Protein AF-A0A0M0J351-F1 (afdb_monomer_lite)

pLDDT: mean 78.87, std 16.19, range [36.84, 96.06]

InterPro domains:
  IPR011989 Armadillo-like helical [G3DSA:1.25.10.10] (7-95)

Foldseek 3Di:
DPDPVVVVVVVVVLVVLQVVLVVVLVQLVPDLVSLLQQFDQPHVLLVLLCLLQVDDLVDCDPSNLSSLVSLVCSLVVHDPVSNLRSLVRNLVSQPPPDQAHDPRHVSNLVVLQVSLLVQLQVLLQDADPVSLVSSLVSCVRNVPDPVSNVSSVVSNVVNVVVVVVVVVVVVVVVVVVVVVVVVVVVPDPDDD

Radius of gyration: 25.86 Å; chains: 1; bounding box: 93×26×73 Å

Organism: NCBI:txid1460289

Structure (mmCIF, N/CA/C/O backbone):
data_AF-A0A0M0J351-F1
#
_entry.id   AF-A0A0M0J351-F1
#
loop_
_atom_site.group_PDB
_atom_site.id
_atom_site.type_symbol
_atom_site.label_atom_id
_atom_site.label_alt_id
_atom_site.label_comp_id
_atom_site.label_asym_id
_atom_site.label_entity_id
_atom_site.label_seq_id
_atom_site.pdbx_PDB_ins_code
_atom_site.Cartn_x
_atom_site.Cartn_y
_atom_site.Cartn_z
_atom_site.occupancy
_atom_site.B_iso_or_equiv
_atom_site.auth_seq_id
_atom_site.auth_comp_id
_atom_site.auth_asym_id
_atom_site.auth_atom_id
_atom_site.pdbx_PDB_model_num
ATOM 1 N N . MET A 1 1 ? 29.275 -15.215 -35.016 1.00 41.78 1 MET A N 1
ATOM 2 C CA . MET A 1 1 ? 28.263 -14.199 -35.384 1.00 41.78 1 MET A CA 1
ATOM 3 C C . MET A 1 1 ? 26.982 -14.505 -34.610 1.00 41.78 1 MET A C 1
ATOM 5 O O . MET A 1 1 ? 26.340 -15.487 -34.934 1.00 41.78 1 MET A O 1
ATOM 9 N N . GLY A 1 2 ? 26.651 -13.773 -33.539 1.00 48.25 2 GLY A N 1
ATOM 10 C CA . GLY A 1 2 ? 25.501 -14.142 -32.684 1.00 48.25 2 GLY A CA 1
ATOM 11 C C . GLY A 1 2 ? 24.934 -13.048 -31.771 1.00 48.25 2 GLY A C 1
ATOM 12 O O . GLY A 1 2 ? 24.062 -13.335 -30.963 1.00 48.25 2 GLY A O 1
ATOM 13 N N . GLN A 1 3 ? 25.394 -11.796 -31.880 1.00 46.91 3 GLN A N 1
ATOM 14 C CA . GLN A 1 3 ? 24.961 -10.712 -30.980 1.00 46.91 3 GLN A CA 1
ATOM 15 C C . GLN A 1 3 ? 23.902 -9.763 -31.578 1.00 46.91 3 GLN A C 1
ATOM 17 O O . GLN A 1 3 ? 23.213 -9.075 -30.830 1.00 46.91 3 GLN A O 1
ATOM 22 N N . ALA A 1 4 ? 23.697 -9.751 -32.901 1.00 43.81 4 ALA A N 1
ATOM 23 C CA . ALA A 1 4 ? 22.797 -8.789 -33.555 1.00 43.81 4 ALA A CA 1
ATOM 24 C C . ALA A 1 4 ? 21.291 -9.074 -33.344 1.00 43.81 4 ALA A C 1
ATOM 26 O O . ALA A 1 4 ? 20.488 -8.141 -33.297 1.00 43.81 4 ALA A O 1
ATOM 27 N N . GLY A 1 5 ? 20.899 -10.344 -33.166 1.00 44.41 5 GLY A N 1
ATOM 28 C CA . GLY A 1 5 ? 19.496 -10.736 -32.948 1.00 44.41 5 GLY A CA 1
ATOM 29 C C . GLY A 1 5 ? 18.978 -10.461 -31.531 1.00 44.41 5 GLY A C 1
ATOM 30 O O . GLY A 1 5 ? 17.793 -10.196 -31.338 1.00 44.41 5 GLY A O 1
ATOM 31 N N . HIS A 1 6 ? 19.864 -10.458 -30.529 1.00 49.00 6 HIS A N 1
ATOM 32 C CA . HIS A 1 6 ? 19.482 -10.172 -29.144 1.00 49.00 6 HIS A CA 1
ATOM 33 C C . HIS A 1 6 ? 19.187 -8.683 -28.914 1.00 49.00 6 HIS A C 1
ATOM 35 O O . HIS A 1 6 ? 18.219 -8.359 -28.230 1.00 49.00 6 HIS A O 1
ATOM 41 N N . ALA A 1 7 ? 19.964 -7.779 -29.522 1.00 50.62 7 ALA A N 1
ATOM 42 C CA . ALA A 1 7 ? 19.804 -6.331 -29.352 1.00 50.62 7 ALA A CA 1
ATOM 43 C C . ALA A 1 7 ? 18.5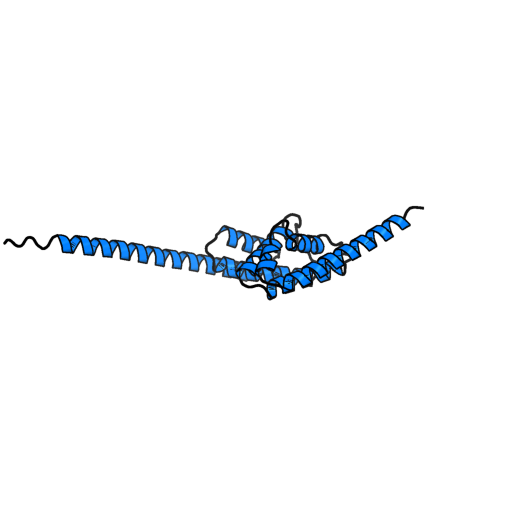30 -5.766 -30.017 1.00 50.62 7 ALA A C 1
ATOM 45 O O . ALA A 1 7 ? 17.899 -4.845 -29.499 1.00 50.62 7 ALA A O 1
ATOM 46 N N . THR A 1 8 ? 18.109 -6.334 -31.151 1.00 54.09 8 THR A N 1
ATOM 47 C CA . THR A 1 8 ? 16.866 -5.940 -31.840 1.00 54.09 8 THR A CA 1
ATOM 48 C C . THR A 1 8 ? 15.618 -6.458 -31.122 1.00 54.09 8 THR A C 1
ATOM 50 O O . THR A 1 8 ? 14.601 -5.764 -31.071 1.00 54.09 8 THR A O 1
ATOM 53 N N . GLY A 1 9 ? 15.690 -7.644 -30.507 1.00 57.09 9 GLY A N 1
ATOM 54 C CA . GLY A 1 9 ? 14.608 -8.188 -29.682 1.00 57.09 9 GLY A CA 1
ATOM 55 C C . GLY A 1 9 ? 14.396 -7.428 -28.367 1.00 57.09 9 GLY A C 1
ATOM 56 O O . GLY A 1 9 ? 13.254 -7.222 -27.953 1.00 57.09 9 GLY A O 1
ATOM 57 N N . THR A 1 10 ? 15.468 -6.969 -27.716 1.00 59.09 10 THR A N 1
ATOM 58 C CA . THR A 1 10 ? 15.379 -6.194 -26.465 1.00 59.09 10 THR A CA 1
ATOM 59 C C . THR A 1 10 ? 14.856 -4.775 -26.687 1.00 59.09 10 THR A C 1
ATOM 61 O O . THR A 1 10 ? 14.028 -4.321 -25.897 1.00 59.09 10 THR A O 1
ATOM 64 N N . MET A 1 11 ? 15.237 -4.103 -27.782 1.00 59.28 11 MET A N 1
ATOM 65 C CA . MET A 1 11 ? 14.682 -2.788 -28.141 1.00 59.28 11 MET A CA 1
ATOM 66 C C . MET A 1 11 ? 13.168 -2.833 -28.393 1.00 59.28 11 MET A C 1
ATOM 68 O O . MET A 1 11 ? 12.436 -2.032 -27.814 1.00 59.28 11 MET A O 1
ATOM 72 N N . LYS A 1 12 ? 12.670 -3.820 -29.156 1.00 67.19 12 LYS A N 1
ATOM 73 C CA . LYS A 1 12 ? 11.221 -3.986 -29.394 1.00 67.19 12 LYS A CA 1
ATOM 74 C C . LYS A 1 12 ? 10.432 -4.245 -28.105 1.00 67.19 12 LYS A C 1
ATOM 76 O O . LYS A 1 12 ? 9.316 -3.754 -27.953 1.00 67.19 12 LYS A O 1
ATOM 81 N N . ARG A 1 13 ? 11.011 -4.990 -27.155 1.00 64.12 13 ARG A N 1
ATOM 82 C CA . ARG A 1 13 ? 10.395 -5.224 -25.837 1.00 64.12 13 ARG A CA 1
ATOM 83 C C . ARG A 1 13 ? 10.329 -3.946 -25.005 1.00 64.12 13 ARG A C 1
ATOM 85 O O . ARG A 1 13 ? 9.283 -3.666 -24.431 1.00 64.12 13 ARG A O 1
ATOM 92 N N . ALA A 1 14 ? 11.401 -3.156 -24.961 1.00 66.69 14 ALA A N 1
ATOM 93 C CA . ALA A 1 14 ? 11.420 -1.901 -24.209 1.00 66.69 14 ALA A CA 1
ATOM 94 C C . ALA A 1 14 ? 10.380 -0.892 -24.737 1.00 66.69 14 ALA A C 1
ATOM 96 O O . ALA A 1 14 ? 9.702 -0.223 -23.953 1.00 66.69 14 ALA A O 1
ATOM 97 N N . GLU A 1 15 ? 10.208 -0.819 -26.057 1.00 73.00 15 GLU A N 1
ATOM 98 C CA . GLU A 1 15 ? 9.199 0.026 -26.701 1.00 73.00 15 GLU A CA 1
ATOM 99 C C . GLU A 1 15 ? 7.767 -0.450 -26.412 1.00 73.00 15 GLU A C 1
ATOM 101 O O . GLU A 1 15 ? 6.914 0.355 -26.037 1.00 73.00 15 GLU A O 1
ATOM 106 N N . ALA A 1 16 ? 7.510 -1.760 -26.491 1.00 74.62 16 ALA A N 1
ATOM 107 C CA . ALA A 1 16 ? 6.216 -2.340 -26.130 1.00 74.62 16 ALA A CA 1
ATOM 108 C C . ALA A 1 16 ? 5.842 -2.055 -24.665 1.00 74.62 16 ALA A C 1
ATOM 110 O O . ALA A 1 16 ? 4.720 -1.633 -24.388 1.00 74.62 16 ALA A O 1
ATOM 111 N N . VAL A 1 17 ? 6.791 -2.208 -23.735 1.00 75.19 17 VAL A N 1
ATOM 112 C CA . VAL A 1 17 ? 6.583 -1.887 -22.313 1.00 75.19 17 VAL A CA 1
ATOM 113 C C . VAL A 1 17 ? 6.285 -0.399 -22.131 1.00 75.19 17 VAL A C 1
ATOM 115 O O . VAL A 1 17 ? 5.358 -0.037 -21.412 1.00 75.19 17 VAL A O 1
ATOM 118 N N . SER A 1 18 ? 7.015 0.474 -22.825 1.00 76.94 18 SER A N 1
ATOM 119 C CA . SER A 1 18 ? 6.801 1.924 -22.744 1.00 76.94 18 SER A CA 1
ATOM 120 C C . SER A 1 18 ? 5.421 2.327 -23.286 1.00 76.94 18 SER A C 1
ATOM 122 O O . SER A 1 18 ? 4.732 3.158 -22.694 1.00 76.94 18 SER A O 1
ATOM 124 N N . ASN A 1 19 ? 4.969 1.690 -24.371 1.00 79.88 19 ASN A N 1
ATOM 125 C CA . ASN A 1 19 ? 3.625 1.873 -24.918 1.00 79.88 19 ASN A CA 1
ATOM 126 C C . ASN A 1 19 ? 2.526 1.339 -23.989 1.00 79.88 19 ASN A C 1
ATOM 128 O O . ASN A 1 19 ? 1.489 1.989 -23.852 1.00 79.88 19 ASN A O 1
ATOM 132 N N . ALA A 1 20 ? 2.751 0.209 -23.314 1.00 78.69 20 ALA A N 1
ATOM 133 C CA . ALA A 1 20 ? 1.822 -0.321 -22.319 1.00 78.69 20 ALA A CA 1
ATOM 134 C C . ALA A 1 20 ? 1.673 0.638 -21.125 1.00 78.69 20 ALA A C 1
ATOM 136 O O . ALA A 1 20 ? 0.552 0.996 -20.772 1.00 78.69 20 ALA A O 1
ATOM 137 N N . VAL A 1 21 ? 2.786 1.146 -20.577 1.00 81.50 21 VAL A N 1
ATOM 138 C CA . VAL A 1 21 ? 2.773 2.150 -19.494 1.00 81.50 21 VAL A CA 1
ATOM 139 C C . VAL A 1 21 ? 2.008 3.405 -19.920 1.00 81.50 21 VAL A C 1
ATOM 141 O O . VAL A 1 21 ? 1.161 3.889 -19.174 1.00 81.50 21 VAL A O 1
ATOM 144 N N . ARG A 1 22 ? 2.235 3.904 -21.142 1.00 82.62 22 ARG A N 1
ATOM 145 C CA . ARG A 1 22 ? 1.500 5.059 -21.685 1.00 82.62 22 ARG A CA 1
ATOM 146 C C . ARG A 1 22 ? 0.005 4.781 -21.870 1.00 82.62 22 ARG A C 1
ATOM 148 O O . ARG A 1 22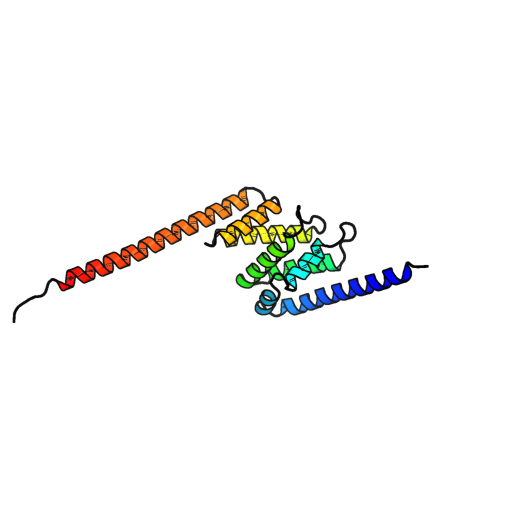 ? -0.818 5.657 -21.633 1.00 82.62 22 ARG A O 1
ATOM 155 N N . THR A 1 23 ? -0.360 3.573 -22.282 1.00 83.88 23 THR A N 1
ATOM 156 C CA . THR A 1 23 ? -1.770 3.184 -22.426 1.00 83.88 23 THR A CA 1
ATOM 157 C C . THR A 1 23 ? -2.457 3.161 -21.064 1.00 83.88 23 THR A C 1
ATOM 159 O O . THR A 1 23 ? -3.531 3.739 -20.911 1.00 83.88 23 THR A O 1
ATOM 162 N N . PHE A 1 24 ? -1.809 2.579 -20.053 1.00 82.19 24 PHE A N 1
ATOM 163 C CA . PHE A 1 24 ? -2.317 2.602 -18.682 1.00 82.19 24 PHE A CA 1
ATOM 164 C C . PHE A 1 24 ? -2.412 4.015 -18.123 1.00 82.19 24 PHE A C 1
ATOM 166 O O . PHE A 1 24 ? -3.411 4.330 -17.487 1.00 82.19 24 PHE A O 1
ATOM 173 N N . TRP A 1 25 ? -1.442 4.879 -18.429 1.00 82.94 25 TRP A N 1
ATOM 174 C CA . TRP A 1 25 ? -1.510 6.296 -18.086 1.00 82.94 25 TRP A CA 1
ATOM 175 C C . TRP A 1 25 ? -2.772 6.952 -18.646 1.00 82.94 25 TRP A C 1
ATOM 177 O O . TRP A 1 25 ? -3.489 7.632 -17.926 1.00 82.94 25 TRP A O 1
ATOM 187 N N . ASN A 1 26 ? -3.103 6.732 -19.915 1.00 84.06 26 ASN A N 1
ATOM 188 C CA . ASN A 1 26 ? -4.304 7.338 -20.493 1.00 84.06 26 ASN A CA 1
ATOM 189 C C . ASN A 1 26 ? -5.587 6.807 -19.837 1.00 84.06 26 ASN A C 1
ATOM 191 O O . ASN A 1 26 ? -6.500 7.577 -19.547 1.00 84.06 26 ASN A O 1
ATOM 195 N N . LEU A 1 27 ? -5.641 5.503 -19.561 1.00 80.38 27 LEU A N 1
ATOM 196 C CA . LEU A 1 27 ? -6.795 4.871 -18.923 1.00 80.38 27 LEU A CA 1
ATOM 197 C C . LEU A 1 27 ? -6.974 5.321 -17.465 1.00 80.38 27 LEU A C 1
ATOM 199 O O . LEU A 1 27 ? -8.102 5.530 -17.022 1.00 80.38 27 LEU A O 1
ATOM 203 N N . SER A 1 28 ? -5.883 5.530 -16.724 1.00 77.06 28 SER A N 1
ATOM 204 C CA . SER A 1 28 ? -5.940 5.917 -15.310 1.00 77.06 28 SER A CA 1
ATOM 205 C C . SER A 1 28 ? -6.532 7.306 -15.069 1.00 77.06 28 SER A C 1
ATOM 207 O O . SER A 1 28 ? -6.967 7.599 -13.958 1.00 77.06 28 SER A O 1
ATOM 209 N N . HIS A 1 29 ? -6.572 8.164 -16.090 1.00 78.06 29 HIS A N 1
ATOM 210 C CA . HIS A 1 29 ? -7.175 9.496 -15.999 1.00 78.06 29 HIS A CA 1
ATOM 211 C C . HIS A 1 29 ? -8.701 9.482 -16.178 1.00 78.06 29 HIS A C 1
ATOM 213 O O . HIS A 1 29 ? -9.330 10.528 -16.063 1.00 78.06 29 HIS A O 1
ATOM 219 N N . SER A 1 30 ? -9.307 8.323 -16.460 1.00 78.69 30 SER A N 1
ATOM 220 C CA . SER A 1 30 ? -10.730 8.239 -16.797 1.00 78.69 30 SER A CA 1
ATOM 221 C C . SER A 1 30 ? -11.666 8.311 -15.583 1.00 78.69 30 SER A C 1
ATOM 223 O O . SER A 1 30 ? -12.613 9.090 -15.610 1.00 78.69 30 SER A O 1
ATOM 225 N N . SER A 1 31 ? -11.450 7.497 -14.542 1.00 81.94 31 SER A N 1
ATOM 226 C CA . SER A 1 31 ? -12.282 7.481 -13.323 1.00 81.94 31 SER A CA 1
ATOM 227 C C . SER A 1 31 ? -11.666 6.624 -12.211 1.00 81.94 31 SER A C 1
ATOM 229 O O . SER A 1 31 ? -10.835 5.756 -12.485 1.00 81.94 31 SER A O 1
ATOM 231 N N . ASP A 1 32 ? -12.131 6.789 -10.970 1.00 81.81 32 ASP A N 1
ATOM 232 C CA . ASP A 1 32 ? -11.736 5.919 -9.851 1.00 81.81 32 ASP A CA 1
ATOM 233 C C . ASP A 1 32 ? -12.181 4.472 -10.008 1.00 81.81 32 ASP A C 1
ATOM 235 O O . ASP A 1 32 ? -11.467 3.575 -9.574 1.00 81.81 32 ASP A O 1
ATOM 239 N N . VAL A 1 33 ? -13.305 4.220 -10.687 1.00 83.69 33 VAL A N 1
ATOM 240 C CA . VAL A 1 33 ? -13.745 2.851 -10.999 1.00 83.69 33 VAL A CA 1
ATOM 241 C C . VAL A 1 33 ? -12.677 2.138 -11.826 1.00 83.69 33 VAL A C 1
ATOM 243 O O . VAL A 1 33 ? -12.333 0.992 -11.548 1.00 83.69 33 VAL A O 1
ATOM 246 N N . VAL A 1 34 ? -12.099 2.836 -12.809 1.00 82.44 34 VAL A N 1
ATOM 247 C CA . VAL A 1 34 ? -11.016 2.296 -13.639 1.00 82.44 34 VAL A CA 1
ATOM 248 C C . VAL A 1 34 ? -9.752 2.075 -12.810 1.00 82.44 34 VAL A C 1
ATOM 250 O O . VAL A 1 34 ? -9.136 1.019 -12.920 1.00 82.44 34 VAL A O 1
ATOM 253 N N . ARG A 1 35 ? -9.375 3.021 -11.943 1.00 82.38 35 ARG A N 1
ATOM 254 C CA . ARG A 1 35 ? -8.185 2.877 -11.084 1.00 82.38 35 ARG A CA 1
ATOM 255 C C . ARG A 1 35 ? -8.333 1.737 -10.077 1.00 82.38 35 ARG A C 1
ATOM 257 O O . ARG A 1 35 ? -7.393 0.970 -9.888 1.00 82.38 35 ARG A O 1
ATOM 264 N N . HIS A 1 36 ? -9.517 1.581 -9.492 1.00 80.94 36 HIS A N 1
ATOM 265 C CA . HIS A 1 36 ? -9.852 0.462 -8.619 1.00 80.94 36 HIS A CA 1
ATOM 266 C C . HIS A 1 36 ? -9.824 -0.869 -9.385 1.00 80.94 36 HIS A C 1
ATOM 268 O O . HIS A 1 36 ? -9.271 -1.845 -8.896 1.00 80.94 36 HIS A O 1
ATOM 274 N N . ALA A 1 37 ? -10.346 -0.920 -10.615 1.00 82.56 37 ALA A N 1
ATOM 275 C CA . ALA A 1 37 ? -10.287 -2.119 -11.456 1.00 82.56 37 ALA A CA 1
ATOM 276 C C . ALA A 1 37 ? -8.857 -2.496 -11.891 1.00 82.56 37 ALA A C 1
ATOM 278 O O . ALA A 1 37 ? -8.593 -3.652 -12.211 1.00 82.56 37 ALA A O 1
ATOM 279 N N . MET A 1 38 ? -7.925 -1.537 -11.906 1.00 84.62 38 MET A N 1
ATOM 280 C CA . MET A 1 38 ? -6.504 -1.801 -12.156 1.00 84.62 38 MET A CA 1
ATOM 281 C C . MET A 1 38 ? -5.767 -2.391 -10.941 1.00 84.62 38 MET A C 1
ATOM 283 O O . MET A 1 38 ? -4.637 -2.871 -11.095 1.00 84.62 38 MET A O 1
ATOM 287 N N . ALA A 1 39 ? -6.370 -2.329 -9.750 1.00 83.06 39 ALA A N 1
ATOM 288 C CA . ALA A 1 39 ? -5.843 -2.923 -8.527 1.00 83.06 39 ALA A CA 1
ATOM 289 C C . ALA A 1 39 ? -6.042 -4.451 -8.514 1.00 83.06 39 ALA A C 1
ATOM 291 O O . ALA A 1 39 ? -6.845 -5.003 -9.264 1.00 83.06 39 ALA A O 1
ATOM 292 N N . GLY A 1 40 ? -5.291 -5.146 -7.661 1.00 81.12 40 GLY A N 1
ATOM 293 C CA . GLY A 1 40 ? -5.272 -6.605 -7.563 1.00 81.12 40 GLY A CA 1
ATOM 294 C C . GLY A 1 40 ? -3.919 -7.221 -7.930 1.00 81.12 40 GLY A C 1
ATOM 295 O O . GLY A 1 40 ? -3.109 -6.635 -8.646 1.00 81.12 40 GLY A O 1
ATOM 296 N N . ILE A 1 41 ? -3.681 -8.434 -7.426 1.00 71.31 41 ILE A N 1
ATOM 297 C CA . ILE A 1 41 ? -2.380 -9.135 -7.467 1.00 71.31 41 ILE A CA 1
ATOM 298 C C . ILE A 1 41 ? -1.920 -9.461 -8.898 1.00 71.31 41 ILE A C 1
ATOM 300 O O . ILE A 1 41 ? -0.720 -9.457 -9.181 1.00 71.31 41 ILE A O 1
ATOM 304 N N . ASP A 1 42 ? -2.873 -9.676 -9.804 1.00 79.06 42 ASP A N 1
ATOM 305 C CA . ASP A 1 42 ? -2.632 -9.916 -11.232 1.00 79.06 42 ASP A CA 1
ATOM 306 C C . ASP A 1 42 ? -3.026 -8.714 -12.105 1.00 79.06 42 ASP A C 1
ATOM 308 O O . ASP A 1 42 ? -3.040 -8.789 -13.333 1.00 79.06 42 ASP A O 1
ATOM 312 N N . GLY A 1 43 ? -3.349 -7.587 -11.465 1.00 84.19 43 GLY A N 1
ATOM 313 C CA . GLY A 1 43 ? -3.776 -6.368 -12.129 1.00 84.19 43 GLY A CA 1
ATOM 314 C C . GLY A 1 43 ? -2.616 -5.565 -12.737 1.00 84.19 43 GLY A C 1
ATOM 315 O O . GLY A 1 43 ? -1.441 -5.773 -12.402 1.00 84.19 43 GLY A O 1
ATOM 316 N N . PRO A 1 44 ? -2.930 -4.580 -13.600 1.00 86.44 44 PRO A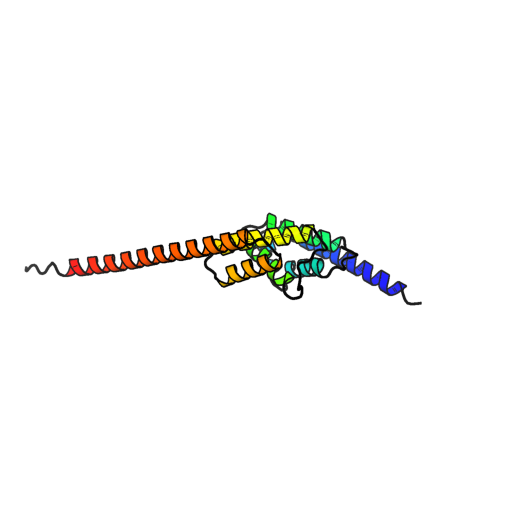 N 1
ATOM 317 C CA . PRO A 1 44 ? -1.951 -3.660 -14.177 1.00 86.44 44 PRO A CA 1
ATOM 318 C C . PRO A 1 44 ? -1.030 -2.992 -13.147 1.00 86.44 44 PRO A C 1
ATOM 320 O O . PRO A 1 44 ? 0.156 -2.814 -13.417 1.00 86.44 44 PRO A O 1
ATOM 323 N N . ILE A 1 45 ? -1.529 -2.663 -11.952 1.00 87.31 45 ILE A N 1
ATOM 324 C CA . ILE A 1 45 ? -0.721 -2.034 -10.895 1.00 87.31 45 ILE A CA 1
ATOM 325 C C . ILE A 1 45 ? 0.367 -2.980 -10.380 1.00 87.31 45 ILE A C 1
ATOM 327 O O . ILE A 1 45 ? 1.519 -2.567 -10.247 1.00 87.31 45 ILE A O 1
ATOM 331 N N . ALA A 1 46 ? 0.048 -4.255 -10.150 1.00 87.44 46 ALA A N 1
ATOM 332 C CA . ALA A 1 46 ? 1.043 -5.241 -9.740 1.00 87.44 46 ALA A CA 1
ATOM 333 C C . ALA A 1 46 ? 2.113 -5.447 -10.827 1.00 87.44 46 ALA A C 1
ATOM 335 O O . ALA A 1 46 ? 3.302 -5.553 -10.520 1.00 87.44 46 ALA A O 1
ATOM 336 N N . ALA A 1 47 ? 1.719 -5.427 -12.105 1.00 85.06 47 ALA A N 1
ATOM 337 C CA . ALA A 1 47 ? 2.659 -5.482 -13.224 1.00 85.06 47 ALA A CA 1
ATOM 338 C C . ALA A 1 47 ? 3.593 -4.257 -13.268 1.00 85.06 47 ALA A C 1
ATOM 340 O O . ALA A 1 47 ? 4.794 -4.413 -13.496 1.00 85.06 47 ALA A O 1
ATOM 341 N N . LEU A 1 48 ? 3.074 -3.053 -12.997 1.00 87.31 48 LEU A N 1
ATOM 342 C CA . LEU A 1 48 ? 3.887 -1.838 -12.879 1.00 87.31 48 LEU A CA 1
ATOM 343 C C . LEU A 1 48 ? 4.880 -1.942 -11.717 1.00 87.31 48 LEU A C 1
ATOM 345 O O . LEU A 1 48 ? 6.051 -1.627 -11.898 1.00 87.31 48 LEU A O 1
ATOM 349 N N . VAL A 1 49 ? 4.454 -2.438 -10.553 1.00 88.19 49 VAL A N 1
ATOM 350 C CA . VAL A 1 49 ? 5.351 -2.649 -9.404 1.00 88.19 49 VAL A CA 1
ATOM 351 C C . VAL A 1 49 ? 6.477 -3.618 -9.761 1.00 88.19 49 VAL A C 1
ATOM 353 O O . VAL A 1 49 ? 7.643 -3.283 -9.559 1.00 88.19 49 VAL A O 1
ATOM 356 N N . ARG A 1 50 ? 6.154 -4.763 -10.377 1.00 84.62 50 ARG A N 1
ATOM 357 C CA . ARG A 1 50 ? 7.145 -5.753 -10.840 1.00 84.62 50 ARG A CA 1
ATOM 358 C C . ARG A 1 50 ? 8.112 -5.175 -11.873 1.00 84.62 50 ARG A C 1
ATOM 360 O O . ARG A 1 50 ? 9.289 -5.523 -11.872 1.00 84.62 50 ARG A O 1
ATOM 367 N N . LEU A 1 51 ? 7.645 -4.277 -12.741 1.00 83.50 51 LEU A N 1
ATOM 368 C CA . LEU A 1 51 ? 8.504 -3.585 -13.702 1.00 83.50 51 LEU A CA 1
ATOM 369 C C . LEU A 1 51 ? 9.530 -2.685 -12.997 1.00 83.50 51 LEU A C 1
ATOM 371 O O . LEU A 1 51 ? 10.696 -2.653 -13.397 1.00 83.50 51 LEU A O 1
ATOM 375 N N . VAL A 1 52 ? 9.117 -1.969 -11.947 1.00 84.38 52 VAL A N 1
ATOM 376 C CA . VAL A 1 52 ? 10.029 -1.106 -11.184 1.00 84.38 52 VAL A CA 1
ATOM 377 C C . VAL A 1 52 ? 10.999 -1.929 -10.332 1.00 84.38 52 VAL A C 1
ATOM 379 O O . VAL A 1 52 ? 12.182 -1.600 -10.287 1.00 84.38 52 VAL A O 1
ATOM 382 N N . THR A 1 53 ? 10.543 -3.011 -9.693 1.00 80.38 53 THR A N 1
ATOM 383 C CA . THR A 1 53 ? 11.380 -3.838 -8.802 1.00 80.38 53 THR A CA 1
ATOM 384 C C . THR A 1 53 ? 12.286 -4.824 -9.538 1.00 80.38 53 THR A C 1
ATOM 386 O O . THR A 1 53 ? 13.372 -5.121 -9.052 1.00 80.38 53 THR A O 1
ATOM 389 N N . GLY A 1 54 ? 11.869 -5.317 -10.707 1.00 72.00 54 GLY A N 1
ATOM 390 C CA . GLY A 1 54 ? 12.629 -6.259 -11.534 1.00 72.00 54 GLY A CA 1
ATOM 391 C C . GLY A 1 54 ? 13.638 -5.606 -12.483 1.00 72.00 54 GLY A C 1
ATOM 392 O O . GLY A 1 54 ? 14.326 -6.307 -13.225 1.00 72.00 54 GLY A O 1
ATOM 393 N N . SER A 1 55 ? 13.728 -4.273 -12.503 1.00 61.59 55 SER A N 1
ATOM 394 C CA . SER A 1 55 ? 14.719 -3.564 -13.317 1.00 61.59 55 SER A CA 1
ATOM 395 C C . SER A 1 55 ? 16.137 -3.773 -12.765 1.00 61.59 55 SER A C 1
ATOM 397 O O . SER A 1 55 ? 16.343 -3.870 -11.560 1.00 61.59 55 SER A O 1
ATOM 399 N N . ASN A 1 56 ? 17.134 -3.879 -13.652 1.00 55.00 56 ASN A N 1
ATOM 400 C CA . ASN A 1 56 ? 18.535 -4.033 -13.251 1.00 55.00 56 ASN A CA 1
ATOM 401 C C . ASN A 1 56 ? 19.044 -2.721 -12.603 1.00 55.00 56 ASN A C 1
ATOM 403 O O . ASN A 1 56 ? 18.877 -1.665 -13.217 1.00 55.00 56 ASN A O 1
ATOM 407 N N . PRO A 1 57 ? 19.730 -2.770 -11.442 1.00 48.31 57 PRO A N 1
ATOM 408 C CA . PRO A 1 57 ? 20.221 -1.594 -10.708 1.00 48.31 57 PRO A CA 1
ATOM 409 C C . PRO A 1 57 ? 21.119 -0.643 -11.497 1.00 48.31 57 PRO A C 1
ATOM 411 O O . PRO A 1 57 ? 21.215 0.529 -11.146 1.00 48.31 57 PRO A O 1
ATOM 414 N N . GLN A 1 58 ? 21.769 -1.112 -12.562 1.00 49.53 58 GLN A N 1
ATOM 415 C CA . GLN A 1 58 ? 22.618 -0.265 -13.406 1.00 49.53 58 GLN A CA 1
ATOM 416 C C . GLN A 1 58 ? 21.848 0.393 -14.564 1.00 49.53 58 GLN A C 1
ATOM 418 O O . GLN A 1 58 ? 22.386 1.254 -15.255 1.00 49.53 58 GLN A O 1
ATOM 423 N N . ILE A 1 59 ? 20.587 0.005 -14.787 1.00 51.81 59 ILE A N 1
ATOM 424 C CA . ILE A 1 59 ? 19.742 0.467 -15.891 1.00 51.81 59 ILE A CA 1
ATOM 425 C C . ILE A 1 59 ? 18.316 0.673 -15.361 1.00 51.81 59 ILE A C 1
ATOM 427 O O . ILE A 1 59 ? 17.403 -0.102 -15.657 1.00 51.81 59 ILE A O 1
ATOM 431 N N . ALA A 1 60 ? 18.095 1.743 -14.593 1.00 59.47 60 ALA A N 1
ATOM 432 C CA . ALA A 1 60 ? 16.743 2.250 -14.376 1.00 59.47 60 ALA A CA 1
ATOM 433 C C . ALA A 1 60 ? 16.187 2.691 -15.740 1.00 59.47 60 ALA A C 1
ATOM 435 O O . ALA A 1 60 ? 16.474 3.779 -16.240 1.00 59.47 60 ALA A O 1
ATOM 436 N N . SER A 1 61 ? 15.462 1.792 -16.406 1.00 70.50 61 SER A N 1
ATOM 437 C CA . SER A 1 61 ? 14.921 2.069 -17.732 1.00 70.50 61 SER A CA 1
ATOM 438 C C . SER A 1 61 ? 13.906 3.216 -17.651 1.00 70.50 61 SER A C 1
ATOM 440 O O . SER A 1 61 ? 13.210 3.377 -16.646 1.00 70.50 61 SER A O 1
ATOM 442 N N . LYS A 1 62 ? 13.766 4.002 -18.728 1.00 75.31 62 LYS A N 1
ATOM 443 C CA . LYS A 1 62 ? 12.722 5.044 -18.828 1.00 75.31 62 LYS A CA 1
ATOM 444 C C . LYS A 1 62 ? 11.327 4.501 -18.483 1.00 75.31 62 LYS A C 1
ATOM 446 O O . LYS A 1 62 ? 10.515 5.223 -17.915 1.00 75.31 62 LYS A O 1
ATOM 451 N N . ALA A 1 63 ? 11.076 3.226 -18.780 1.00 77.00 63 ALA A N 1
ATOM 452 C CA . ALA A 1 63 ? 9.834 2.544 -18.449 1.00 77.00 63 ALA A CA 1
ATOM 453 C C . ALA A 1 63 ? 9.633 2.353 -16.935 1.00 77.00 63 ALA A C 1
ATOM 455 O O . ALA A 1 63 ? 8.525 2.560 -16.454 1.00 77.00 63 ALA A O 1
ATOM 456 N N . ALA A 1 64 ? 10.683 2.027 -16.174 1.00 80.81 64 ALA A N 1
ATOM 457 C CA . ALA A 1 64 ? 10.607 1.908 -14.716 1.00 80.81 64 ALA A CA 1
ATOM 458 C C . ALA A 1 64 ? 10.349 3.267 -14.046 1.00 80.81 64 ALA A C 1
ATOM 460 O O . ALA A 1 64 ? 9.520 3.371 -13.146 1.00 80.81 64 ALA A O 1
ATOM 461 N N . ILE A 1 65 ? 11.002 4.328 -14.530 1.00 82.19 65 ILE A N 1
ATOM 462 C CA . ILE A 1 65 ? 10.747 5.696 -14.055 1.00 82.19 65 ILE A CA 1
ATOM 463 C C . ILE A 1 65 ? 9.302 6.102 -14.370 1.00 82.19 65 ILE A C 1
ATOM 465 O O . ILE A 1 65 ? 8.588 6.558 -13.481 1.00 82.19 65 ILE A O 1
ATOM 469 N N . GLY A 1 66 ? 8.846 5.876 -15.607 1.00 82.56 66 GLY A N 1
ATOM 470 C CA . GLY A 1 66 ? 7.469 6.159 -16.015 1.00 82.56 66 GLY A CA 1
ATOM 471 C C . GLY A 1 66 ? 6.431 5.369 -15.214 1.00 82.56 66 GLY A C 1
ATOM 472 O O . GLY A 1 66 ? 5.408 5.925 -14.827 1.00 82.56 66 GLY A O 1
ATOM 473 N N . ALA A 1 67 ? 6.709 4.102 -14.899 1.00 86.25 67 ALA A N 1
ATOM 474 C CA . ALA A 1 67 ? 5.852 3.281 -14.052 1.00 86.25 67 ALA A CA 1
ATOM 475 C C . ALA A 1 67 ? 5.792 3.803 -12.610 1.00 86.25 67 ALA A C 1
ATOM 477 O O . ALA A 1 67 ? 4.702 3.916 -12.059 1.00 86.25 67 ALA A O 1
ATOM 478 N N . ALA A 1 68 ? 6.925 4.192 -12.016 1.00 87.00 68 ALA A N 1
ATOM 479 C CA . ALA A 1 68 ? 6.945 4.802 -10.686 1.00 87.00 68 ALA A CA 1
ATOM 480 C C . ALA A 1 68 ? 6.153 6.123 -10.648 1.00 87.00 68 ALA A C 1
ATOM 482 O O . ALA A 1 68 ? 5.375 6.347 -9.721 1.00 87.00 68 ALA A O 1
ATOM 483 N N . SER A 1 69 ? 6.296 6.969 -11.674 1.00 86.88 69 SER A N 1
ATOM 484 C CA . SER A 1 69 ? 5.501 8.194 -11.815 1.00 86.88 69 SER A CA 1
ATOM 485 C C . SER A 1 69 ? 4.008 7.900 -11.957 1.00 86.88 69 SER A C 1
ATOM 487 O O . SER A 1 69 ? 3.205 8.535 -11.281 1.00 86.88 69 SER A O 1
ATOM 489 N N . LEU A 1 70 ? 3.628 6.909 -12.771 1.00 88.88 70 LEU A N 1
ATOM 490 C CA . LEU A 1 70 ? 2.231 6.497 -12.929 1.00 88.88 70 LEU A CA 1
ATOM 491 C C . LEU A 1 70 ? 1.630 6.003 -11.611 1.00 88.88 70 LEU A C 1
ATOM 493 O O . LEU A 1 70 ? 0.530 6.412 -11.252 1.00 88.88 70 LEU A O 1
ATOM 497 N N . LEU A 1 71 ? 2.356 5.170 -10.863 1.00 91.38 71 LEU A N 1
ATOM 498 C CA . LEU A 1 71 ? 1.920 4.705 -9.544 1.00 91.38 71 LEU A CA 1
ATOM 499 C C . LEU A 1 71 ? 1.695 5.882 -8.585 1.00 91.38 71 LEU A C 1
ATOM 501 O O . LEU A 1 71 ? 0.712 5.893 -7.849 1.00 91.38 71 LEU A O 1
ATOM 505 N N . SER A 1 72 ? 2.562 6.897 -8.629 1.00 90.00 72 SER A N 1
ATOM 506 C CA . SER A 1 72 ? 2.408 8.101 -7.808 1.00 90.00 72 SER A CA 1
ATOM 507 C C . SER A 1 72 ? 1.154 8.877 -8.183 1.00 90.00 72 SER A C 1
ATOM 509 O O . SER A 1 72 ? 0.346 9.192 -7.310 1.00 90.00 72 SER A O 1
ATOM 511 N N . THR A 1 73 ? 0.935 9.115 -9.475 1.00 88.81 73 THR A N 1
ATOM 512 C CA . THR A 1 73 ? -0.275 9.775 -9.975 1.00 88.81 73 THR A CA 1
ATOM 513 C C . THR A 1 73 ? -1.540 9.014 -9.584 1.00 88.81 73 THR A C 1
ATOM 515 O O . THR A 1 73 ? -2.499 9.630 -9.127 1.00 88.81 73 THR A O 1
ATOM 518 N N . LEU A 1 74 ? -1.529 7.684 -9.700 1.00 89.00 74 LEU A N 1
ATOM 519 C CA . LEU A 1 74 ? -2.644 6.824 -9.307 1.00 89.00 74 LEU A CA 1
ATOM 520 C C . LEU A 1 74 ? -3.002 6.987 -7.829 1.00 89.00 74 LEU A C 1
ATOM 522 O O . LEU A 1 74 ? -4.175 7.160 -7.517 1.00 89.00 74 LEU A O 1
ATOM 526 N N . ILE A 1 75 ? -2.019 6.984 -6.925 1.00 89.69 75 ILE A N 1
ATOM 527 C CA . ILE A 1 75 ? -2.268 7.210 -5.494 1.00 89.69 75 ILE A CA 1
ATOM 528 C C . ILE A 1 75 ? -2.854 8.609 -5.271 1.00 89.69 75 ILE A C 1
ATOM 530 O O . ILE A 1 75 ? -3.886 8.738 -4.621 1.00 89.69 75 ILE A O 1
ATOM 534 N N . HIS A 1 76 ? -2.235 9.653 -5.824 1.00 89.25 76 HIS A N 1
ATOM 535 C CA . HIS A 1 76 ? -2.611 11.040 -5.532 1.00 89.25 76 HIS A CA 1
ATOM 536 C C . HIS A 1 76 ? -3.975 11.444 -6.088 1.00 89.25 76 HIS A C 1
ATOM 538 O O . HIS A 1 76 ? -4.662 12.255 -5.473 1.00 89.25 76 HIS A O 1
ATOM 544 N N . GLN A 1 77 ? -4.359 10.908 -7.245 1.00 88.94 77 GLN A N 1
ATOM 545 C CA . GLN A 1 77 ? -5.620 11.270 -7.882 1.00 88.94 77 GLN A CA 1
ATOM 546 C C . GLN A 1 77 ? -6.808 10.456 -7.369 1.00 88.94 77 GLN A C 1
ATOM 548 O O . GLN A 1 77 ? -7.937 10.848 -7.656 1.00 88.94 77 GLN A O 1
ATOM 553 N N . SER A 1 78 ? -6.571 9.334 -6.681 1.00 87.50 78 SER A N 1
ATOM 554 C CA . SER A 1 78 ? -7.636 8.412 -6.281 1.00 87.50 78 SER A CA 1
ATOM 555 C C . SER A 1 78 ? -8.345 8.816 -4.996 1.00 87.50 78 SER A C 1
ATOM 557 O O . SER A 1 78 ? -7.704 9.210 -4.016 1.00 87.50 78 SER A O 1
ATOM 559 N N . GLU A 1 79 ? -9.658 8.607 -4.993 1.00 89.00 79 GLU A N 1
ATOM 560 C CA . GLU A 1 79 ? -10.505 8.664 -3.800 1.00 89.00 79 GLU A CA 1
ATOM 561 C C . GLU A 1 79 ? -10.179 7.528 -2.819 1.00 89.00 79 GLU A C 1
ATOM 563 O O . GLU A 1 79 ? -9.573 6.521 -3.191 1.00 89.00 79 GLU A O 1
ATOM 568 N N . ASP A 1 80 ? -10.589 7.675 -1.557 1.00 87.31 80 ASP A N 1
ATOM 569 C CA . ASP A 1 8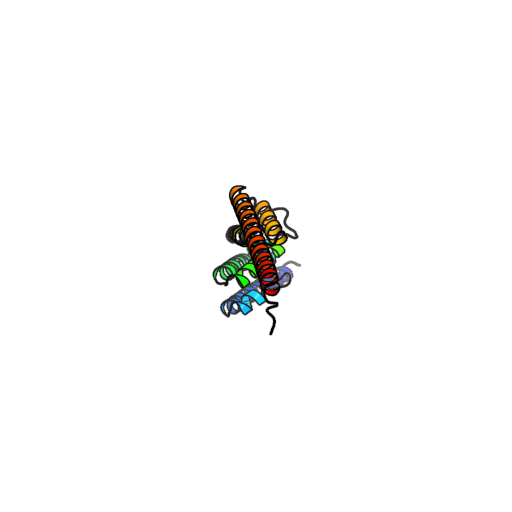0 ? -10.149 6.835 -0.432 1.00 87.31 80 ASP A CA 1
ATOM 570 C C . ASP A 1 80 ? -10.233 5.318 -0.681 1.00 87.31 80 ASP A C 1
ATOM 572 O O . ASP A 1 80 ? -9.316 4.583 -0.312 1.00 87.31 80 ASP A O 1
ATOM 576 N N . GLU A 1 81 ? -11.311 4.827 -1.296 1.00 87.50 81 GLU A N 1
ATOM 577 C CA . GLU A 1 81 ? -11.491 3.392 -1.559 1.00 87.50 81 GLU A CA 1
ATOM 578 C C . GLU A 1 81 ? -10.531 2.883 -2.645 1.00 87.50 81 GLU A C 1
ATOM 580 O O . GLU A 1 81 ? -9.796 1.917 -2.426 1.00 87.50 81 GLU A O 1
ATOM 585 N N . ALA A 1 82 ? -10.462 3.581 -3.783 1.00 86.31 82 ALA A N 1
ATOM 586 C CA . ALA A 1 82 ? -9.538 3.256 -4.866 1.00 86.31 82 ALA A CA 1
ATOM 587 C C . ALA A 1 82 ? -8.078 3.402 -4.415 1.00 86.31 82 ALA A C 1
ATOM 589 O O . ALA A 1 82 ? -7.264 2.511 -4.651 1.00 86.31 82 ALA A O 1
ATOM 590 N N . LYS A 1 83 ? -7.753 4.473 -3.685 1.00 90.50 83 LYS A N 1
ATOM 591 C CA . LYS A 1 83 ? -6.429 4.709 -3.101 1.00 90.50 83 LYS A CA 1
ATOM 592 C C . LYS A 1 83 ? -6.007 3.558 -2.189 1.00 90.50 83 LYS A C 1
ATOM 594 O O . LYS A 1 83 ? -4.884 3.073 -2.322 1.00 90.50 83 LYS A O 1
ATOM 599 N N . ARG A 1 84 ? -6.892 3.082 -1.304 1.00 89.94 84 ARG A N 1
ATOM 600 C CA . ARG A 1 84 ? -6.606 1.922 -0.440 1.00 89.94 84 ARG A CA 1
ATOM 601 C C . ARG A 1 84 ? -6.338 0.663 -1.257 1.00 89.94 84 ARG A C 1
ATOM 603 O O . ARG A 1 84 ? -5.324 0.016 -1.023 1.00 89.94 84 ARG A O 1
ATOM 610 N N . ALA A 1 85 ? -7.178 0.358 -2.247 1.00 90.38 85 ALA A N 1
ATOM 611 C CA . ALA A 1 85 ? -6.985 -0.809 -3.110 1.00 90.38 85 ALA A CA 1
ATOM 612 C C . ALA A 1 85 ? -5.644 -0.762 -3.872 1.00 90.38 85 ALA A C 1
ATOM 614 O O . ALA A 1 85 ? -4.936 -1.769 -3.974 1.00 90.38 85 ALA A O 1
ATOM 615 N N . ILE A 1 86 ? -5.259 0.418 -4.367 1.00 91.19 86 ILE A N 1
ATOM 616 C CA . ILE A 1 86 ? -3.976 0.656 -5.043 1.00 91.19 86 ILE A CA 1
ATOM 617 C C . ILE A 1 86 ? -2.807 0.430 -4.080 1.00 91.19 86 ILE A C 1
ATOM 619 O O . ILE A 1 86 ? -1.882 -0.312 -4.410 1.00 91.19 86 ILE A O 1
ATOM 623 N N . ILE A 1 87 ? -2.848 1.037 -2.890 1.00 93.44 87 ILE A N 1
ATOM 624 C CA . ILE A 1 87 ? -1.801 0.895 -1.869 1.00 93.44 87 ILE A CA 1
ATOM 625 C C . ILE A 1 87 ? -1.647 -0.569 -1.456 1.00 93.44 87 ILE A C 1
ATOM 627 O O . ILE A 1 87 ? -0.526 -1.074 -1.430 1.00 93.44 87 ILE A O 1
ATOM 631 N N . ASP A 1 88 ? -2.748 -1.274 -1.212 1.00 92.00 88 ASP A N 1
ATOM 632 C CA . ASP A 1 88 ? -2.720 -2.688 -0.828 1.00 92.00 88 ASP A CA 1
ATOM 633 C C . ASP A 1 88 ? -2.107 -3.545 -1.928 1.00 92.00 88 ASP A C 1
ATOM 635 O O . ASP A 1 88 ? -1.243 -4.382 -1.663 1.00 92.00 88 ASP A O 1
ATOM 639 N N . THR A 1 89 ? -2.462 -3.266 -3.181 1.00 91.81 89 THR A N 1
ATOM 640 C CA . THR A 1 89 ? -1.857 -3.931 -4.338 1.00 91.81 89 THR A CA 1
ATOM 641 C C . THR A 1 89 ? -0.352 -3.686 -4.404 1.00 91.81 89 THR A C 1
ATOM 643 O O . THR A 1 89 ? 0.405 -4.622 -4.650 1.00 91.81 89 THR A O 1
ATOM 646 N N . ILE A 1 90 ? 0.105 -2.454 -4.158 1.00 91.12 90 ILE A N 1
ATOM 647 C CA . ILE A 1 90 ? 1.534 -2.119 -4.157 1.00 91.12 90 ILE A CA 1
ATOM 648 C C . ILE A 1 90 ? 2.272 -2.882 -3.055 1.00 91.12 90 ILE A C 1
ATOM 650 O O . ILE A 1 90 ? 3.324 -3.466 -3.319 1.00 91.12 90 ILE A O 1
ATOM 654 N N . ILE A 1 91 ? 1.712 -2.915 -1.843 1.00 90.25 91 ILE A N 1
ATOM 655 C CA . ILE A 1 91 ? 2.286 -3.631 -0.698 1.00 90.25 91 ILE A CA 1
ATOM 656 C C . ILE A 1 91 ? 2.397 -5.127 -1.001 1.00 90.25 91 ILE A C 1
ATOM 658 O O . ILE A 1 91 ? 3.459 -5.720 -0.808 1.00 90.25 91 ILE A O 1
ATOM 662 N N . ILE A 1 92 ? 1.327 -5.730 -1.518 1.00 88.69 92 ILE A N 1
ATOM 663 C CA . ILE A 1 92 ? 1.299 -7.159 -1.842 1.00 88.69 92 ILE A CA 1
ATOM 664 C C . ILE A 1 92 ? 2.251 -7.482 -2.999 1.00 88.69 92 ILE A C 1
ATOM 666 O O . ILE A 1 92 ? 2.886 -8.529 -2.984 1.00 88.69 92 ILE A O 1
ATOM 670 N N . ALA A 1 93 ? 2.386 -6.599 -3.990 1.00 86.81 93 ALA A N 1
ATOM 671 C CA . ALA A 1 93 ? 3.231 -6.842 -5.157 1.00 86.81 93 ALA A CA 1
ATOM 672 C C . ALA A 1 93 ? 4.733 -6.645 -4.887 1.00 86.81 93 ALA A C 1
ATOM 674 O O . ALA A 1 93 ? 5.552 -7.218 -5.604 1.00 86.81 93 ALA A O 1
ATOM 675 N N . VAL A 1 94 ? 5.112 -5.841 -3.886 1.00 83.44 94 VAL A N 1
ATOM 676 C CA . VAL A 1 94 ? 6.524 -5.529 -3.593 1.00 83.44 94 VAL A CA 1
ATOM 677 C C . VAL A 1 94 ? 7.171 -6.510 -2.605 1.00 83.44 94 VAL A C 1
ATOM 679 O O . VAL A 1 94 ? 8.385 -6.697 -2.636 1.00 83.44 94 VAL A O 1
ATOM 682 N N . GLN A 1 95 ? 6.382 -7.148 -1.736 1.00 70.25 95 GLN A N 1
ATOM 683 C CA . GLN A 1 95 ? 6.877 -8.035 -0.676 1.00 70.25 95 GLN A CA 1
ATOM 684 C C . GLN A 1 95 ? 7.258 -9.490 -1.045 1.00 70.25 95 GLN A C 1
ATOM 686 O O . GLN A 1 95 ? 8.057 -10.040 -0.288 1.00 70.25 95 GLN A O 1
ATOM 691 N N . PRO A 1 96 ? 6.774 -10.153 -2.121 1.00 57.47 96 PRO A N 1
ATOM 692 C CA . PRO A 1 96 ? 6.953 -11.603 -2.257 1.00 57.47 96 PRO A CA 1
ATOM 693 C C . PRO A 1 96 ? 8.416 -12.052 -2.398 1.00 57.47 96 PRO A C 1
ATOM 695 O O . PRO A 1 96 ? 8.758 -13.133 -1.931 1.00 57.47 96 PRO A O 1
ATOM 698 N N . ASP A 1 97 ? 9.289 -11.214 -2.970 1.00 52.44 97 ASP A N 1
ATOM 699 C CA . ASP A 1 97 ? 10.639 -11.636 -3.387 1.00 52.44 97 ASP A CA 1
ATOM 700 C C . ASP A 1 97 ? 11.788 -10.793 -2.797 1.00 52.44 97 ASP A C 1
ATOM 702 O O . ASP A 1 97 ? 12.965 -11.136 -2.933 1.00 52.44 97 ASP A O 1
ATOM 706 N N . ALA A 1 98 ? 11.483 -9.679 -2.128 1.00 58.44 98 ALA A N 1
ATOM 707 C CA . ALA A 1 98 ? 12.478 -8.683 -1.749 1.00 58.44 98 ALA A CA 1
ATOM 708 C C . ALA A 1 98 ? 12.796 -8.732 -0.243 1.00 58.44 98 ALA A C 1
ATOM 710 O O . ALA A 1 98 ? 12.053 -8.215 0.592 1.00 58.44 98 ALA A O 1
ATOM 711 N N . ARG A 1 99 ? 13.955 -9.311 0.120 1.00 66.75 99 ARG A N 1
ATOM 712 C CA . ARG A 1 99 ? 14.484 -9.257 1.504 1.00 66.75 99 ARG A CA 1
ATOM 713 C C . ARG A 1 99 ? 14.707 -7.825 1.995 1.00 66.75 99 ARG A C 1
ATOM 715 O O . ARG A 1 99 ? 14.648 -7.581 3.196 1.00 66.75 99 ARG A O 1
ATOM 722 N N . GLU A 1 100 ? 14.947 -6.894 1.075 1.00 75.06 100 GLU A N 1
ATOM 723 C CA . GLU A 1 100 ? 15.147 -5.478 1.364 1.00 75.06 100 GLU A CA 1
ATOM 724 C C . GLU A 1 100 ? 14.321 -4.599 0.419 1.00 75.06 100 GLU A C 1
ATOM 726 O O . GLU A 1 100 ? 14.080 -4.996 -0.724 1.00 75.06 100 GLU A O 1
ATOM 731 N N . PRO A 1 101 ? 13.920 -3.392 0.856 1.00 76.62 101 PRO A N 1
ATOM 732 C CA . PRO A 1 101 ? 13.277 -2.421 -0.014 1.00 76.62 101 PRO A CA 1
ATOM 733 C C . PRO A 1 101 ? 14.075 -2.125 -1.283 1.00 76.62 101 PRO A C 1
ATOM 735 O O . PRO A 1 101 ? 15.302 -1.996 -1.214 1.00 76.62 101 PRO A O 1
ATOM 738 N N . PRO A 1 102 ? 13.403 -1.935 -2.433 1.00 77.25 102 PRO A N 1
ATOM 739 C CA . PRO A 1 102 ? 14.075 -1.463 -3.630 1.00 77.25 102 PRO A CA 1
ATOM 740 C C . PRO A 1 102 ? 14.723 -0.111 -3.321 1.00 77.25 102 PRO A C 1
ATOM 742 O O . PRO A 1 102 ? 14.099 0.760 -2.727 1.00 77.25 102 PRO A O 1
ATOM 745 N N . SER A 1 103 ? 15.981 0.060 -3.714 1.00 76.75 103 SER A N 1
ATOM 746 C CA . SER A 1 103 ? 16.760 1.293 -3.510 1.00 76.75 103 SER A CA 1
ATOM 747 C C . SER A 1 103 ? 17.118 1.995 -4.823 1.00 76.75 103 SER A C 1
ATOM 749 O O . SER A 1 103 ? 17.619 3.115 -4.824 1.00 76.75 103 SER A O 1
ATOM 751 N N . GLN A 1 104 ? 16.843 1.334 -5.948 1.00 73.50 104 GLN A N 1
ATOM 752 C CA . GLN A 1 104 ? 17.368 1.687 -7.267 1.00 73.50 104 GLN A CA 1
ATOM 753 C C . GLN A 1 104 ? 16.628 2.856 -7.920 1.00 73.50 104 GLN A C 1
ATOM 755 O O . GLN A 1 104 ? 17.204 3.591 -8.716 1.00 73.50 104 GLN A O 1
ATOM 760 N N . VAL A 1 105 ? 15.345 3.029 -7.591 1.00 79.69 105 VAL A N 1
ATOM 761 C CA . VAL A 1 105 ? 14.495 4.097 -8.124 1.00 79.69 105 VAL A CA 1
ATOM 762 C C . VAL A 1 105 ? 14.045 4.966 -6.948 1.00 79.69 105 VAL A C 1
ATOM 764 O O . VAL A 1 105 ? 13.049 4.636 -6.304 1.00 79.69 105 VAL A O 1
ATOM 767 N N . PRO A 1 106 ? 14.760 6.065 -6.626 1.00 82.06 106 PRO A N 1
ATOM 768 C CA . PRO A 1 106 ? 14.480 6.880 -5.441 1.00 82.06 106 PRO A CA 1
ATOM 769 C C . PRO A 1 106 ? 13.038 7.390 -5.361 1.00 82.06 106 PRO A C 1
ATOM 771 O O . PRO A 1 106 ? 12.448 7.395 -4.283 1.00 82.06 106 PRO A O 1
ATOM 774 N N . SER A 1 107 ? 12.441 7.754 -6.501 1.00 83.12 107 SER A N 1
ATOM 775 C CA . SER A 1 107 ? 11.033 8.163 -6.575 1.00 83.12 107 SER A CA 1
ATOM 776 C C . SER A 1 107 ? 10.077 7.039 -6.175 1.00 83.12 107 SER A C 1
ATOM 778 O O . SER A 1 107 ? 9.078 7.292 -5.508 1.00 83.12 107 SER A O 1
ATOM 780 N N . PHE A 1 108 ? 10.405 5.790 -6.508 1.00 87.19 108 PHE A N 1
ATOM 781 C CA . PHE A 1 108 ? 9.630 4.634 -6.076 1.00 87.19 108 PHE A CA 1
ATOM 782 C C . PHE A 1 108 ? 9.793 4.380 -4.578 1.00 87.19 108 PHE A C 1
ATOM 784 O O . PHE A 1 108 ? 8.816 4.094 -3.899 1.00 87.19 108 PHE A O 1
ATOM 791 N N . VAL A 1 109 ? 10.994 4.563 -4.022 1.00 88.06 109 VAL A N 1
ATOM 792 C CA . VAL A 1 109 ? 11.205 4.456 -2.566 1.00 88.06 109 VAL A CA 1
ATOM 793 C C . VAL A 1 109 ? 10.390 5.500 -1.808 1.00 88.06 109 VAL A C 1
ATOM 795 O O . VAL A 1 109 ? 9.774 5.179 -0.793 1.00 88.06 109 VAL A O 1
ATOM 798 N N . ALA A 1 110 ? 10.370 6.741 -2.298 1.00 89.31 110 ALA A N 1
ATOM 799 C CA . ALA A 1 110 ? 9.551 7.804 -1.726 1.00 89.31 110 ALA A CA 1
ATOM 800 C C . ALA A 1 110 ? 8.060 7.431 -1.756 1.00 89.31 110 ALA A C 1
ATOM 802 O O . ALA A 1 110 ? 7.391 7.527 -0.729 1.00 89.31 110 ALA A O 1
ATOM 803 N N . LEU A 1 111 ? 7.585 6.899 -2.885 1.00 91.56 111 LEU A N 1
ATOM 804 C CA . LEU A 1 111 ? 6.219 6.402 -3.033 1.00 91.56 111 LEU A CA 1
ATOM 805 C C . LEU A 1 111 ? 5.890 5.259 -2.064 1.00 91.56 111 LEU A C 1
ATOM 807 O O . LEU A 1 111 ? 4.833 5.271 -1.442 1.00 91.56 111 LEU A O 1
ATOM 811 N N . LEU A 1 112 ? 6.787 4.286 -1.885 1.00 92.31 112 LEU A N 1
ATOM 812 C CA . LEU A 1 112 ? 6.575 3.195 -0.929 1.00 92.31 112 LEU A CA 1
ATOM 813 C C . LEU A 1 112 ? 6.471 3.722 0.508 1.00 92.31 112 LEU A C 1
ATOM 815 O O . LEU A 1 112 ? 5.645 3.242 1.281 1.00 92.31 112 LEU A O 1
ATOM 819 N N . ARG A 1 113 ? 7.281 4.726 0.868 1.00 93.12 113 ARG A N 1
ATOM 820 C CA . ARG A 1 113 ? 7.206 5.379 2.183 1.00 93.12 113 ARG A CA 1
ATOM 821 C C . ARG A 1 113 ? 5.880 6.102 2.373 1.00 93.12 113 ARG A C 1
ATOM 823 O O . ARG A 1 113 ? 5.266 5.943 3.422 1.00 93.12 113 ARG A O 1
ATOM 830 N N . GLU A 1 114 ? 5.438 6.861 1.377 1.00 93.06 114 GLU A N 1
ATOM 831 C CA . GLU A 1 114 ? 4.141 7.539 1.394 1.00 93.06 114 GLU A CA 1
ATOM 832 C C . GLU A 1 114 ? 2.991 6.537 1.560 1.00 93.06 114 GLU A C 1
ATOM 834 O O . GLU A 1 114 ? 2.193 6.660 2.489 1.00 93.06 114 GLU A O 1
ATOM 839 N N . ALA A 1 115 ? 2.977 5.479 0.744 1.00 93.31 115 ALA A N 1
ATOM 840 C CA . ALA A 1 115 ? 1.994 4.406 0.828 1.00 93.31 115 ALA A CA 1
ATOM 841 C C . ALA A 1 115 ? 1.989 3.740 2.214 1.00 93.31 115 ALA A C 1
ATOM 843 O O . ALA A 1 115 ? 0.928 3.439 2.754 1.00 93.31 115 ALA A O 1
ATOM 844 N N . ALA A 1 116 ? 3.158 3.551 2.833 1.00 94.62 116 ALA A N 1
ATOM 845 C CA . ALA A 1 116 ? 3.260 3.005 4.182 1.00 94.62 116 ALA A CA 1
ATOM 846 C C . ALA A 1 116 ? 2.695 3.946 5.254 1.00 94.62 116 ALA A C 1
ATOM 848 O O . ALA A 1 116 ? 2.019 3.479 6.171 1.00 94.62 116 ALA A O 1
ATOM 849 N N . PHE A 1 117 ? 2.941 5.256 5.153 1.00 95.50 117 PHE A N 1
ATOM 850 C CA . PHE A 1 117 ? 2.344 6.235 6.066 1.00 95.50 117 PHE A CA 1
ATOM 851 C C . PHE A 1 117 ? 0.825 6.269 5.938 1.00 95.50 117 PHE A C 1
ATOM 853 O O . PHE A 1 117 ? 0.129 6.208 6.952 1.00 95.50 117 PHE A O 1
ATOM 860 N N . GLU A 1 118 ? 0.316 6.302 4.709 1.00 94.25 118 GLU A N 1
ATOM 861 C CA . GLU A 1 118 ? -1.119 6.289 4.439 1.00 94.25 118 GLU A CA 1
ATOM 862 C C . GLU A 1 118 ? -1.763 4.988 4.934 1.00 94.25 118 GLU A C 1
ATOM 864 O O . GLU A 1 118 ? -2.805 5.002 5.597 1.00 94.25 118 GLU A O 1
ATOM 869 N N . LYS A 1 119 ? -1.098 3.847 4.720 1.00 95.25 119 LYS A N 1
ATOM 870 C CA . LYS A 1 119 ? -1.586 2.555 5.201 1.00 95.25 119 LYS A CA 1
ATOM 871 C C . LYS A 1 119 ? -1.611 2.474 6.726 1.00 95.25 119 LYS A C 1
ATOM 873 O O . LYS A 1 119 ? -2.601 2.035 7.302 1.00 95.25 119 LYS A O 1
ATOM 878 N N . LEU A 1 120 ? -0.564 2.948 7.403 1.00 96.06 120 LEU A N 1
ATOM 879 C CA . LEU A 1 120 ? -0.536 3.045 8.866 1.00 96.06 120 LEU A CA 1
ATOM 880 C C . LEU A 1 120 ? -1.627 3.985 9.396 1.00 96.06 120 LEU A C 1
ATOM 882 O O . LEU A 1 120 ? -2.244 3.704 10.424 1.00 96.06 120 LEU A O 1
ATOM 886 N N . HIS A 1 121 ? -1.868 5.102 8.710 1.00 94.44 121 HIS A N 1
ATOM 887 C CA . HIS A 1 121 ? -2.886 6.070 9.096 1.00 94.44 121 HIS A CA 1
ATOM 888 C C . HIS A 1 121 ? -4.298 5.483 9.000 1.00 94.44 121 HIS A C 1
ATOM 890 O O . HIS A 1 121 ? -5.073 5.561 9.958 1.00 94.44 121 HIS A O 1
ATOM 896 N N . THR A 1 122 ? -4.618 4.874 7.859 1.00 93.00 122 THR A N 1
ATOM 897 C CA . THR A 1 122 ? -5.929 4.275 7.583 1.00 93.00 122 THR A CA 1
ATOM 898 C C . THR A 1 122 ? -6.181 3.048 8.454 1.00 93.00 122 THR A C 1
ATOM 900 O O . THR A 1 122 ? -7.202 3.004 9.144 1.00 93.00 122 THR A O 1
ATOM 903 N N . ALA A 1 123 ? -5.228 2.116 8.537 1.00 93.56 123 ALA A N 1
ATOM 904 C CA . ALA A 1 123 ? -5.337 0.941 9.398 1.00 93.56 123 ALA A CA 1
ATOM 905 C C . ALA A 1 123 ? -5.439 1.327 10.881 1.00 93.56 123 ALA A C 1
ATOM 907 O O . ALA A 1 123 ? -6.230 0.749 11.622 1.00 93.56 123 ALA A O 1
ATOM 908 N N . GLY A 1 124 ? -4.714 2.369 11.307 1.00 93.12 124 GLY A N 1
ATOM 909 C CA . GLY A 1 124 ? -4.787 2.915 12.663 1.00 93.12 124 GLY A CA 1
ATOM 910 C C . GLY A 1 124 ? -6.148 3.523 13.028 1.00 93.12 124 GLY A C 1
ATOM 911 O O . GLY A 1 124 ? -6.497 3.570 14.201 1.00 93.12 124 GLY A O 1
ATOM 912 N N . LYS A 1 125 ? -6.935 3.987 12.053 1.00 91.56 125 LYS A N 1
ATOM 913 C CA . LYS A 1 125 ? -8.330 4.425 12.260 1.00 91.56 125 LYS A CA 1
ATOM 914 C C . LYS A 1 125 ? -9.336 3.280 12.116 1.00 91.56 125 LYS A C 1
ATOM 916 O O . LYS A 1 125 ? -10.473 3.401 12.570 1.00 91.56 125 LYS A O 1
ATOM 921 N N . GLY A 1 126 ? -8.936 2.211 11.435 1.00 88.12 126 GLY A N 1
ATOM 922 C CA . GLY A 1 126 ? -9.755 1.045 11.163 1.00 88.12 126 GLY A CA 1
ATOM 923 C C . GLY A 1 126 ? -9.959 0.153 12.385 1.00 88.12 126 GLY A C 1
ATOM 924 O O . GLY A 1 126 ? -9.574 0.461 13.510 1.00 88.12 126 GLY A O 1
ATOM 925 N N . THR A 1 127 ? -10.600 -0.991 12.149 1.00 85.50 127 THR A N 1
ATOM 926 C CA . THR A 1 127 ? -10.846 -2.001 13.196 1.00 85.50 127 THR A CA 1
ATOM 927 C C . THR A 1 127 ? -10.421 -3.412 12.794 1.00 85.50 127 THR A C 1
ATOM 929 O O . THR A 1 127 ? -10.601 -4.356 13.563 1.00 85.50 127 THR A O 1
ATOM 932 N N . SER A 1 128 ? -9.836 -3.547 11.603 1.00 91.38 128 SER A N 1
ATOM 933 C CA . SER A 1 128 ? -9.301 -4.798 11.083 1.00 91.38 128 SER A CA 1
ATOM 934 C C . SER A 1 128 ? -7.876 -4.998 11.596 1.00 91.38 128 SER A C 1
ATOM 936 O O . SER A 1 128 ? -6.975 -4.240 11.247 1.00 91.38 128 SER A O 1
ATOM 938 N N . GLN A 1 129 ? -7.672 -6.015 12.436 1.00 92.38 129 GLN A N 1
ATOM 939 C CA . GLN A 1 129 ? -6.335 -6.381 12.910 1.00 92.38 129 GLN A CA 1
ATOM 940 C C . GLN A 1 129 ? -5.413 -6.834 11.761 1.00 92.38 129 GLN A C 1
ATOM 942 O O . GLN A 1 129 ? -4.296 -6.325 11.705 1.00 92.38 129 GLN A O 1
ATOM 947 N N . PRO A 1 130 ? -5.859 -7.681 10.805 1.00 93.69 130 PRO A N 1
ATOM 948 C CA . PRO A 1 130 ? -5.030 -8.044 9.651 1.00 93.69 130 PRO A CA 1
ATOM 949 C C . PRO A 1 130 ? -4.544 -6.833 8.848 1.00 93.69 130 PRO A C 1
ATOM 951 O O . PRO A 1 130 ? -3.421 -6.821 8.352 1.00 93.69 130 PRO A O 1
ATOM 954 N N . ASP A 1 131 ? -5.377 -5.794 8.756 1.00 91.75 131 ASP A N 1
ATOM 955 C CA . ASP A 1 131 ? -5.039 -4.565 8.042 1.00 91.75 131 ASP A CA 1
ATOM 956 C C . ASP A 1 131 ? -3.919 -3.779 8.737 1.00 91.75 131 ASP A C 1
ATOM 958 O O . ASP A 1 131 ? -2.963 -3.331 8.097 1.00 91.75 131 ASP A O 1
ATOM 962 N N . LEU A 1 132 ? -3.997 -3.675 10.068 1.00 94.94 132 LEU A N 1
ATOM 963 C CA . LEU A 1 132 ? -2.942 -3.082 10.886 1.00 94.94 132 LEU A CA 1
ATOM 964 C C . LEU A 1 132 ? -1.649 -3.901 10.815 1.00 94.94 132 LEU A C 1
ATOM 966 O O . LEU A 1 132 ? -0.574 -3.322 10.674 1.00 94.94 132 LEU A O 1
ATOM 970 N N . ASP A 1 133 ? -1.736 -5.228 10.875 1.00 94.31 133 ASP A N 1
ATOM 971 C CA . ASP A 1 133 ? -0.565 -6.107 10.833 1.00 94.31 133 ASP A CA 1
ATOM 972 C C . ASP A 1 133 ? 0.168 -6.000 9.490 1.00 94.31 133 ASP A C 1
ATOM 974 O O . ASP A 1 133 ? 1.400 -5.900 9.462 1.00 94.31 133 ASP A O 1
ATOM 978 N N . MET A 1 134 ? -0.573 -5.935 8.378 1.00 92.38 134 MET A N 1
ATOM 979 C CA . MET A 1 134 ? -0.017 -5.675 7.049 1.00 92.38 134 MET A CA 1
ATOM 980 C C . MET A 1 134 ? 0.677 -4.305 6.993 1.00 92.38 134 MET A C 1
ATOM 982 O O . MET A 1 134 ? 1.823 -4.215 6.542 1.00 92.38 134 MET A O 1
ATOM 986 N N . ALA A 1 135 ? 0.033 -3.252 7.513 1.00 94.69 135 ALA A N 1
ATOM 987 C CA . ALA A 1 135 ? 0.593 -1.900 7.565 1.00 94.69 135 ALA A CA 1
ATOM 988 C C . ALA A 1 135 ? 1.907 -1.841 8.363 1.00 94.69 135 ALA A C 1
ATOM 990 O O . ALA A 1 135 ? 2.906 -1.277 7.913 1.00 94.69 135 ALA A O 1
ATOM 991 N N . VAL A 1 136 ? 1.921 -2.455 9.550 1.00 94.75 136 VAL A N 1
ATOM 992 C CA . VAL A 1 136 ? 3.085 -2.496 10.443 1.00 94.75 136 VAL A CA 1
ATOM 993 C C . VAL A 1 136 ? 4.213 -3.316 9.831 1.00 94.75 136 VAL A C 1
ATOM 995 O O . VAL A 1 136 ? 5.370 -2.895 9.882 1.00 94.75 136 VAL A O 1
ATOM 998 N N . THR A 1 137 ? 3.897 -4.464 9.235 1.00 92.94 137 THR A N 1
ATOM 999 C CA . THR A 1 137 ? 4.885 -5.321 8.567 1.00 92.94 137 THR A CA 1
ATOM 1000 C C . THR A 1 137 ? 5.558 -4.571 7.428 1.00 92.94 137 THR A C 1
ATOM 1002 O O . THR A 1 137 ? 6.787 -4.515 7.365 1.00 92.94 137 THR A O 1
ATOM 1005 N N . PHE A 1 138 ? 4.769 -3.901 6.589 1.00 93.12 138 PHE A N 1
ATOM 1006 C CA . PHE A 1 138 ? 5.292 -3.111 5.483 1.00 93.12 138 PHE A CA 1
ATOM 1007 C C . PHE A 1 138 ? 6.147 -1.925 5.951 1.00 93.12 138 PHE A C 1
ATOM 1009 O O . PHE A 1 138 ? 7.251 -1.711 5.449 1.00 93.12 138 PHE A O 1
ATOM 1016 N N . ALA A 1 139 ? 5.690 -1.193 6.969 1.00 93.44 139 ALA A N 1
ATOM 1017 C CA . ALA A 1 139 ? 6.441 -0.088 7.558 1.00 93.44 139 ALA A CA 1
ATOM 1018 C C . ALA A 1 139 ? 7.789 -0.538 8.145 1.00 93.44 139 ALA A C 1
ATOM 1020 O O . ALA A 1 139 ? 8.806 0.130 7.953 1.00 93.44 139 ALA A O 1
ATOM 1021 N N . ARG A 1 140 ? 7.816 -1.688 8.831 1.00 91.75 140 ARG A N 1
ATOM 1022 C CA . ARG A 1 140 ? 9.051 -2.286 9.363 1.00 91.75 140 ARG A CA 1
ATOM 1023 C C . ARG A 1 140 ? 9.994 -2.717 8.253 1.00 91.75 140 ARG A C 1
ATOM 1025 O O . ARG A 1 140 ? 11.190 -2.463 8.355 1.00 91.75 140 ARG A O 1
ATOM 1032 N N . TRP A 1 141 ? 9.463 -3.326 7.198 1.00 90.00 141 TRP A N 1
ATOM 1033 C CA . TRP A 1 141 ? 10.248 -3.719 6.032 1.00 90.00 141 TRP A CA 1
ATOM 1034 C C . TRP A 1 141 ? 10.915 -2.506 5.364 1.00 90.00 141 TRP A C 1
ATOM 1036 O O . TRP A 1 141 ? 12.107 -2.546 5.068 1.00 90.00 141 TRP A O 1
ATOM 1046 N N . LEU A 1 142 ? 10.212 -1.370 5.273 1.00 90.75 142 LEU A N 1
ATOM 1047 C CA . LEU A 1 142 ? 10.771 -0.079 4.839 1.00 90.75 142 LEU A CA 1
ATOM 1048 C C . LEU A 1 142 ? 11.698 0.602 5.857 1.00 90.75 142 LEU A C 1
ATOM 1050 O O . LEU A 1 142 ? 12.219 1.686 5.578 1.00 90.75 142 LEU A O 1
ATOM 1054 N N . LYS A 1 143 ? 11.906 -0.008 7.029 1.00 90.56 143 LYS A N 1
ATOM 1055 C CA . LYS A 1 143 ? 12.680 0.546 8.147 1.00 90.56 143 LYS A CA 1
ATOM 1056 C C . LYS A 1 143 ? 12.161 1.929 8.568 1.00 90.56 143 LYS A C 1
ATOM 1058 O O . LYS A 1 143 ? 12.941 2.820 8.905 1.00 90.56 143 LYS A O 1
ATOM 1063 N N . LEU A 1 144 ? 10.838 2.126 8.538 1.00 89.50 144 LEU A N 1
ATOM 1064 C CA . LEU A 1 144 ? 10.221 3.314 9.121 1.00 89.50 144 LEU A CA 1
ATOM 1065 C C . LEU A 1 144 ? 10.463 3.320 10.634 1.00 89.50 144 LEU A C 1
ATOM 1067 O O . LEU A 1 144 ? 10.451 2.274 11.286 1.00 89.50 144 LEU A O 1
ATOM 1071 N N . GLY A 1 145 ? 10.705 4.508 11.192 1.00 87.44 145 GLY A N 1
ATOM 1072 C CA . GLY A 1 145 ? 10.959 4.667 12.622 1.00 87.44 145 GLY A CA 1
ATOM 1073 C C . GLY A 1 145 ? 9.821 4.122 13.493 1.00 87.44 145 GLY A C 1
ATOM 1074 O O . GLY A 1 145 ? 8.684 3.953 13.052 1.00 87.44 145 GLY A O 1
ATOM 1075 N N . VAL A 1 146 ? 10.114 3.887 14.773 1.00 90.56 146 VAL A N 1
ATOM 1076 C CA . VAL A 1 146 ? 9.139 3.326 15.728 1.00 90.56 146 VAL A CA 1
ATOM 1077 C C . VAL A 1 146 ? 7.955 4.257 16.020 1.00 90.56 146 VAL A C 1
ATOM 1079 O O . VAL A 1 146 ? 6.885 3.774 16.380 1.00 90.56 146 VAL A O 1
ATOM 1082 N N . GLY A 1 147 ? 8.121 5.573 15.840 1.00 94.44 147 GLY A N 1
ATOM 1083 C CA . GLY A 1 147 ? 7.083 6.581 16.094 1.00 94.44 147 GLY A CA 1
ATOM 1084 C C . GLY A 1 147 ? 5.806 6.354 15.272 1.00 94.44 147 GLY A C 1
ATOM 1085 O O . GLY A 1 147 ? 4.767 6.073 15.865 1.00 94.44 147 GLY A O 1
ATOM 1086 N N . PRO A 1 148 ? 5.875 6.375 13.926 1.00 93.69 148 PRO A N 1
ATOM 1087 C CA . PRO A 1 148 ? 4.718 6.139 13.056 1.00 93.69 148 PRO A CA 1
ATOM 1088 C C . PRO A 1 148 ? 3.954 4.841 13.355 1.00 93.69 148 PRO A C 1
ATOM 1090 O O . PRO A 1 148 ? 2.724 4.836 13.401 1.00 93.69 148 PRO A O 1
ATOM 1093 N N . ILE A 1 149 ? 4.681 3.749 13.613 1.00 94.19 149 ILE A N 1
ATOM 1094 C CA . ILE A 1 149 ? 4.103 2.444 13.969 1.00 94.19 149 ILE A CA 1
ATOM 1095 C C . ILE A 1 149 ? 3.390 2.519 15.326 1.00 94.19 149 ILE A C 1
ATOM 1097 O O . ILE A 1 149 ? 2.260 2.042 15.476 1.00 94.19 149 ILE A O 1
ATOM 1101 N N . GLY A 1 150 ? 4.039 3.129 16.320 1.00 94.19 150 GLY A N 1
ATOM 1102 C CA . GLY A 1 150 ? 3.478 3.319 17.653 1.00 94.19 150 GLY A CA 1
ATOM 1103 C C . GLY A 1 150 ? 2.207 4.164 17.628 1.00 94.19 150 GLY A C 1
ATOM 1104 O O . GLY A 1 150 ? 1.214 3.799 18.256 1.00 94.19 150 GLY A O 1
ATOM 1105 N N . ASP A 1 151 ? 2.201 5.250 16.859 1.00 95.62 151 ASP A N 1
ATOM 1106 C CA . ASP A 1 151 ? 1.043 6.130 16.738 1.00 95.62 151 ASP A CA 1
ATOM 1107 C C . ASP A 1 151 ? -0.141 5.439 16.053 1.00 95.62 151 ASP A C 1
ATOM 1109 O O . ASP A 1 151 ? -1.276 5.578 16.510 1.00 95.62 151 ASP A O 1
ATOM 1113 N N . ALA A 1 152 ? 0.099 4.659 14.994 1.00 94.75 152 ALA A N 1
ATOM 1114 C CA . ALA A 1 152 ? -0.944 3.863 14.344 1.00 94.75 152 ALA A CA 1
ATOM 1115 C C . ALA A 1 152 ? -1.560 2.835 15.307 1.00 94.75 152 ALA A C 1
ATOM 1117 O O . ALA A 1 152 ? -2.780 2.755 15.438 1.00 94.75 152 ALA A O 1
ATOM 1118 N N . THR A 1 153 ? -0.717 2.119 16.056 1.00 94.56 153 THR A N 1
ATOM 1119 C CA . THR A 1 153 ? -1.155 1.107 17.032 1.00 94.56 153 THR A CA 1
ATOM 1120 C C . THR A 1 153 ? -1.972 1.729 18.170 1.00 94.56 153 THR A C 1
ATOM 1122 O O . THR A 1 153 ? -3.002 1.188 18.576 1.00 94.56 153 THR A O 1
ATOM 1125 N N . LYS A 1 154 ? -1.549 2.897 18.674 1.00 96.06 154 LYS A N 1
ATOM 1126 C CA . LYS A 1 154 ? -2.290 3.652 19.696 1.00 96.06 154 LYS A CA 1
ATOM 1127 C C . LYS A 1 154 ? -3.661 4.093 19.189 1.00 96.06 154 LYS A C 1
ATOM 1129 O O . LYS A 1 154 ? -4.648 3.895 19.896 1.00 96.06 154 LYS A O 1
ATOM 1134 N N . ARG A 1 155 ? -3.735 4.654 17.974 1.00 95.06 155 ARG A N 1
ATOM 1135 C CA . ARG A 1 155 ? -5.009 5.061 17.351 1.00 95.06 155 ARG A CA 1
ATOM 1136 C C . ARG A 1 155 ? -5.952 3.872 17.190 1.00 95.06 155 ARG A C 1
ATOM 1138 O O . ARG A 1 155 ? -7.116 3.984 17.565 1.00 95.06 155 ARG A O 1
ATOM 1145 N N . PHE A 1 156 ? -5.430 2.727 16.752 1.00 95.94 156 PHE A N 1
ATOM 1146 C CA . PHE A 1 156 ? -6.230 1.518 16.564 1.00 95.94 156 PHE A CA 1
ATOM 1147 C C . PHE A 1 156 ? -6.836 1.033 17.881 1.00 95.94 156 PHE A C 1
ATOM 1149 O O . PHE A 1 156 ? -8.035 0.763 17.971 1.00 95.94 156 PHE A O 1
ATOM 1156 N N . LYS A 1 157 ? -6.014 0.975 18.938 1.00 94.38 157 LYS A N 1
ATOM 1157 C CA . LYS A 1 157 ? -6.467 0.585 20.276 1.00 94.38 157 LYS A CA 1
ATOM 1158 C C . LYS A 1 157 ? -7.540 1.539 20.806 1.00 94.38 157 LYS A C 1
ATOM 1160 O O . LYS A 1 157 ? -8.595 1.073 21.232 1.00 94.38 157 LYS A O 1
ATOM 1165 N N . ALA A 1 158 ? -7.309 2.848 20.707 1.00 92.19 158 ALA A N 1
ATOM 1166 C CA . ALA A 1 158 ? -8.273 3.860 21.132 1.00 92.19 158 ALA A CA 1
ATOM 1167 C C . ALA A 1 158 ? -9.604 3.753 20.362 1.00 92.19 158 ALA A C 1
ATOM 1169 O O . ALA A 1 158 ? -10.675 3.809 20.965 1.00 92.19 158 ALA A O 1
ATOM 1170 N N . GLY A 1 159 ? -9.553 3.531 19.044 1.00 90.50 159 GLY A N 1
ATOM 1171 C CA . GLY A 1 159 ? -10.746 3.327 18.217 1.00 90.50 159 GLY A CA 1
ATOM 1172 C C . GLY A 1 159 ? -11.532 2.068 18.598 1.00 90.50 159 GLY A C 1
ATOM 1173 O O . GLY A 1 159 ? -12.763 2.096 18.671 1.00 90.50 159 GLY A O 1
ATOM 1174 N N . LYS A 1 160 ? -10.833 0.967 18.905 1.00 89.25 160 LYS A N 1
ATOM 1175 C CA . LYS A 1 160 ? -11.454 -0.288 19.354 1.00 89.25 160 LYS A CA 1
ATOM 1176 C C . LYS A 1 160 ? -12.144 -0.130 20.711 1.00 89.25 160 LYS A C 1
ATOM 1178 O O . LYS A 1 160 ? -13.275 -0.586 20.865 1.00 89.25 160 LYS A O 1
ATOM 1183 N N . GLU A 1 161 ? -11.490 0.528 21.665 1.00 89.38 161 GLU A N 1
ATOM 1184 C CA . GLU A 1 161 ? -12.053 0.820 22.989 1.00 89.38 161 GLU A CA 1
ATOM 1185 C C . GLU A 1 161 ? -13.286 1.723 22.887 1.00 89.38 161 GLU A C 1
ATOM 1187 O O . GLU A 1 161 ? -14.319 1.421 23.480 1.00 89.38 161 GLU A O 1
ATOM 1192 N N . GLU A 1 162 ? -13.225 2.781 22.076 1.00 88.50 162 GLU A N 1
ATOM 1193 C CA . GLU A 1 162 ? -14.360 3.679 21.858 1.00 88.50 162 GLU A CA 1
ATOM 1194 C C . GLU A 1 162 ? -15.573 2.956 21.268 1.00 88.50 162 GLU A C 1
ATOM 1196 O O . GLU A 1 162 ? -16.699 3.124 21.739 1.00 88.50 162 GLU A O 1
ATOM 1201 N N . ARG A 1 163 ? -15.357 2.094 20.271 1.00 86.06 163 ARG A N 1
ATOM 1202 C CA . ARG A 1 163 ? -16.433 1.281 19.700 1.00 86.06 163 ARG A CA 1
ATOM 1203 C C . ARG A 1 163 ? -17.030 0.326 20.732 1.00 86.06 163 ARG A C 1
ATOM 1205 O O . ARG A 1 163 ? -18.249 0.204 20.793 1.00 86.06 163 ARG A O 1
ATOM 1212 N N . ASN A 1 164 ? -16.197 -0.330 21.539 1.00 87.19 164 ASN A N 1
ATOM 1213 C CA . ASN A 1 164 ? -16.678 -1.233 22.583 1.00 87.19 164 ASN A CA 1
ATOM 1214 C C . ASN A 1 164 ? -17.532 -0.481 23.612 1.00 87.19 164 ASN A C 1
ATOM 1216 O O . ASN A 1 164 ? -18.626 -0.936 23.927 1.00 87.19 164 ASN A O 1
ATOM 1220 N N . ARG A 1 165 ? -17.107 0.717 24.040 1.00 89.44 165 ARG A N 1
ATOM 1221 C CA . ARG A 1 165 ? -17.907 1.584 24.923 1.00 89.44 165 ARG A CA 1
ATOM 1222 C C . ARG A 1 165 ? -19.254 1.960 24.306 1.00 89.44 165 ARG A C 1
ATOM 1224 O O . ARG A 1 165 ? -20.272 1.902 24.990 1.00 89.44 165 ARG A O 1
ATOM 1231 N N . LYS A 1 166 ? -19.283 2.310 23.015 1.00 89.06 166 LYS A N 1
ATOM 1232 C CA . LYS A 1 166 ? -20.535 2.605 22.294 1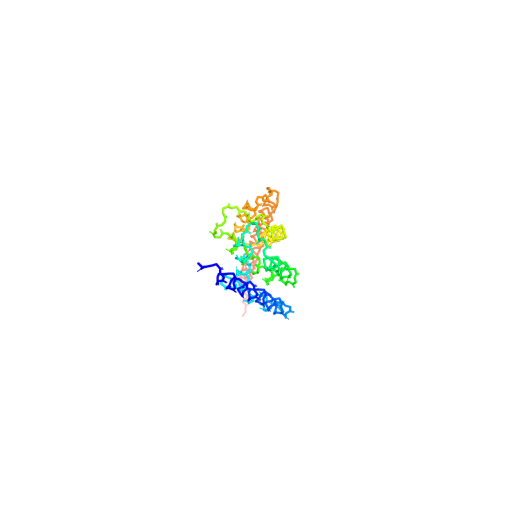.00 89.06 166 LYS A CA 1
ATOM 1233 C C . LYS A 1 166 ? -21.458 1.390 22.221 1.00 89.06 166 LYS A C 1
ATOM 1235 O O . LYS A 1 166 ? -22.650 1.532 22.466 1.00 89.06 166 LYS A O 1
ATOM 1240 N N . LEU A 1 167 ? -20.923 0.205 21.928 1.00 87.62 167 LEU A N 1
ATOM 1241 C CA . LEU A 1 167 ? -21.703 -1.035 21.899 1.00 87.62 167 LEU A CA 1
ATOM 1242 C C . LEU A 1 167 ? -22.273 -1.368 23.280 1.00 87.62 167 LEU A C 1
ATOM 1244 O O . LEU A 1 167 ? -23.462 -1.645 23.396 1.00 87.62 167 LEU A O 1
ATOM 1248 N N . GLU A 1 168 ? -21.466 -1.274 24.335 1.00 86.25 168 GLU A N 1
ATOM 1249 C CA . GLU A 1 168 ? -21.931 -1.469 25.711 1.00 86.25 168 GLU A CA 1
ATOM 1250 C C . GLU A 1 168 ? -23.022 -0.465 26.105 1.00 86.25 168 GLU A C 1
ATOM 1252 O O . GLU A 1 168 ? -23.981 -0.837 26.780 1.00 86.25 168 GLU A O 1
ATOM 1257 N N . ALA A 1 169 ? -22.907 0.795 25.677 1.00 86.94 169 ALA A N 1
ATOM 1258 C CA . ALA A 1 169 ? -23.932 1.809 25.913 1.00 86.94 169 ALA A CA 1
ATOM 1259 C C . ALA A 1 169 ? -25.248 1.481 25.184 1.00 86.94 169 ALA A C 1
ATOM 1261 O O . ALA A 1 169 ? -26.315 1.603 25.785 1.00 86.94 169 ALA A O 1
ATOM 1262 N N . ILE A 1 170 ? -25.177 1.006 23.935 1.00 82.81 170 ILE A N 1
ATOM 1263 C CA . ILE A 1 170 ? -26.346 0.553 23.164 1.00 82.81 170 ILE A CA 1
ATOM 1264 C C . ILE A 1 170 ? -27.015 -0.638 23.862 1.00 82.81 170 ILE A C 1
ATOM 1266 O O . ILE A 1 170 ? -28.212 -0.591 24.136 1.00 82.81 170 ILE A O 1
ATOM 1270 N N . PHE A 1 171 ? -26.248 -1.665 24.240 1.00 78.00 171 PHE A N 1
ATOM 1271 C CA . PHE A 1 171 ? -26.787 -2.833 24.944 1.00 78.00 171 PHE A CA 1
ATOM 1272 C C . PHE A 1 171 ? -27.423 -2.468 26.289 1.00 78.00 171 PHE A C 1
ATOM 1274 O O . PHE A 1 171 ? -28.478 -2.999 26.639 1.00 78.00 171 PHE A O 1
ATOM 1281 N N . LYS A 1 172 ? -26.822 -1.538 27.042 1.00 75.81 172 LYS A N 1
ATOM 1282 C CA . LYS A 1 172 ? -27.404 -1.037 28.295 1.00 75.81 172 LYS A CA 1
ATOM 1283 C C . LYS A 1 172 ? -28.717 -0.297 28.058 1.00 75.81 172 LYS A C 1
ATOM 1285 O O . LYS A 1 172 ? -29.652 -0.524 28.818 1.00 75.81 172 LYS A O 1
ATOM 1290 N N . PHE A 1 173 ? -28.801 0.537 27.021 1.00 70.25 173 PHE A N 1
ATOM 1291 C CA . PHE A 1 173 ? -30.023 1.260 26.658 1.00 70.25 173 PHE A CA 1
ATOM 1292 C C . PHE A 1 173 ? -31.157 0.313 26.236 1.00 70.25 173 PHE A C 1
ATOM 1294 O O . PHE A 1 173 ? -32.298 0.482 26.661 1.00 70.25 173 PHE A O 1
ATOM 1301 N N . GLU A 1 174 ? -30.859 -0.734 25.463 1.00 69.81 174 GLU A N 1
ATOM 1302 C CA . GLU A 1 174 ? -31.855 -1.752 25.108 1.00 69.81 174 GLU A CA 1
ATOM 1303 C C . GLU A 1 174 ? -32.316 -2.578 26.320 1.00 69.81 174 GLU A C 1
ATOM 1305 O O . GLU A 1 174 ? -33.501 -2.904 26.440 1.00 69.81 174 GLU A O 1
ATOM 1310 N N . ALA A 1 175 ? -31.402 -2.900 27.240 1.00 63.41 175 ALA A N 1
ATOM 1311 C CA . ALA A 1 175 ? -31.720 -3.636 28.460 1.00 63.41 175 ALA A CA 1
ATOM 1312 C C . ALA A 1 175 ? -32.602 -2.817 29.421 1.00 63.41 175 ALA A C 1
ATOM 1314 O O . ALA A 1 175 ? -33.581 -3.345 29.953 1.00 63.41 175 ALA A O 1
ATOM 1315 N N . THR A 1 176 ? -32.313 -1.525 29.614 1.00 60.28 176 THR A N 1
ATOM 1316 C CA . THR A 1 176 ? -33.149 -0.634 30.436 1.00 60.28 176 THR A CA 1
ATOM 1317 C C . THR A 1 176 ? -34.472 -0.285 29.756 1.00 60.28 176 THR A C 1
ATOM 1319 O O . THR A 1 176 ? -35.494 -0.230 30.438 1.00 60.28 176 THR A O 1
ATOM 1322 N N . GLY A 1 177 ? -34.500 -0.146 28.427 1.00 58.88 177 GLY A N 1
ATOM 1323 C CA . GLY A 1 177 ? -35.730 0.041 27.651 1.00 58.88 177 GLY A CA 1
ATOM 1324 C C . GLY A 1 177 ? -36.705 -1.139 27.767 1.00 58.88 177 GLY A C 1
ATOM 1325 O O . GLY A 1 177 ? -37.901 -0.932 27.970 1.00 58.88 177 GLY A O 1
ATOM 1326 N N . ARG A 1 178 ? -36.210 -2.388 27.738 1.00 54.16 178 ARG A N 1
ATOM 1327 C CA . ARG A 1 178 ? -37.045 -3.585 27.988 1.00 54.16 178 ARG A CA 1
ATOM 1328 C C . ARG A 1 178 ? -37.462 -3.724 29.454 1.00 54.16 178 ARG A C 1
ATOM 1330 O O . ARG A 1 178 ? -38.588 -4.136 29.722 1.00 54.16 178 ARG A O 1
ATOM 1337 N N . ALA A 1 179 ? -36.595 -3.368 30.404 1.00 50.78 179 ALA A N 1
ATOM 1338 C CA . ALA A 1 179 ? -36.930 -3.404 31.829 1.00 50.78 179 ALA A CA 1
ATOM 1339 C C . ALA A 1 179 ? -38.005 -2.366 32.208 1.00 50.78 179 ALA A C 1
ATOM 1341 O O . ALA A 1 179 ? -38.898 -2.679 32.995 1.00 50.78 179 ALA A O 1
ATOM 1342 N N . GLY A 1 180 ? -37.971 -1.172 31.603 1.00 43.47 180 GLY A N 1
ATOM 1343 C CA . GLY A 1 180 ? -39.011 -0.148 31.754 1.00 43.47 180 GLY A CA 1
ATOM 1344 C C . GLY A 1 180 ? -40.362 -0.587 31.182 1.00 43.47 180 GLY A C 1
ATOM 1345 O O . GLY A 1 180 ? -41.388 -0.426 31.838 1.00 43.47 180 GLY A O 1
ATOM 1346 N N . PHE A 1 181 ? -40.365 -1.248 30.019 1.00 39.41 181 PHE A N 1
ATOM 1347 C CA . PHE A 1 181 ? -41.596 -1.751 29.395 1.00 39.41 181 PHE A CA 1
ATOM 1348 C C . PHE A 1 181 ? -42.246 -2.903 30.188 1.00 39.41 181 PHE A C 1
ATOM 1350 O O . PHE A 1 181 ? -43.470 -3.008 30.267 1.00 39.41 181 PHE A O 1
ATOM 1357 N N . CYS A 1 182 ? -41.443 -3.745 30.846 1.00 44.38 182 CYS A N 1
ATOM 1358 C CA . CYS A 1 182 ? -41.948 -4.832 31.691 1.00 44.38 182 CYS A CA 1
ATOM 1359 C C . CYS A 1 182 ? -42.514 -4.364 33.045 1.00 44.38 182 CYS A C 1
ATOM 1361 O O . CYS A 1 182 ? -43.271 -5.113 33.668 1.00 44.38 182 CYS A O 1
ATOM 1363 N N . HIS A 1 183 ? -42.183 -3.154 33.511 1.00 42.31 183 HIS A N 1
ATOM 1364 C CA . HIS A 1 183 ? -42.672 -2.646 34.797 1.00 42.31 183 HIS A CA 1
ATOM 1365 C C . HIS A 1 183 ? -44.007 -1.889 34.690 1.00 42.31 183 HIS A C 1
ATOM 1367 O O . HIS A 1 183 ? -44.758 -1.845 35.665 1.00 42.31 183 HIS A O 1
ATOM 1373 N N . GLU A 1 184 ? -44.351 -1.362 33.511 1.00 41.69 184 GLU A N 1
ATOM 1374 C CA . GLU A 1 184 ? -45.601 -0.618 33.293 1.00 41.69 184 GLU A CA 1
ATOM 1375 C C . GLU A 1 184 ? -46.804 -1.527 32.958 1.00 41.69 184 GLU A C 1
ATOM 1377 O O . GLU A 1 184 ? -47.955 -1.177 33.222 1.00 41.69 184 GLU A O 1
ATOM 1382 N N . ALA A 1 185 ? -46.560 -2.761 32.500 1.00 46.00 185 ALA A N 1
ATOM 1383 C CA . ALA A 1 185 ? -47.613 -3.741 32.202 1.00 46.00 185 ALA A CA 1
ATOM 1384 C C . ALA A 1 185 ? -48.194 -4.468 33.440 1.00 46.00 185 ALA A C 1
ATOM 1386 O O . ALA A 1 185 ? -49.180 -5.192 33.319 1.00 46.00 185 ALA A O 1
ATOM 1387 N N . ARG A 1 186 ? -47.628 -4.284 34.645 1.00 45.72 186 ARG A N 1
ATOM 1388 C CA . ARG A 1 186 ? -48.095 -4.940 35.892 1.00 45.72 186 ARG A CA 1
ATOM 1389 C C . ARG A 1 186 ? -48.955 -4.050 36.804 1.00 45.72 186 ARG A C 1
ATOM 1391 O O . ARG A 1 186 ? -49.234 -4.433 37.935 1.00 45.72 186 ARG A O 1
ATOM 1398 N N . GLY A 1 187 ? -49.385 -2.877 36.328 1.00 45.44 187 GLY A N 1
ATOM 1399 C CA . GLY A 1 187 ? -50.034 -1.852 37.160 1.00 45.44 187 GLY A CA 1
ATOM 1400 C C . GLY A 1 187 ? -51.525 -1.579 36.925 1.00 45.44 187 GLY A C 1
ATOM 1401 O O . GLY A 1 187 ? -52.073 -0.702 37.589 1.00 45.44 187 GLY A O 1
ATOM 1402 N N . ARG A 1 188 ? -52.217 -2.266 36.003 1.00 46.19 188 ARG A N 1
ATOM 1403 C CA . ARG A 1 188 ? -53.651 -2.012 35.745 1.00 46.19 188 ARG A CA 1
ATOM 1404 C C . ARG A 1 188 ? -54.486 -3.288 35.640 1.00 46.19 188 ARG A C 1
ATOM 1406 O O . ARG A 1 188 ? -54.957 -3.653 34.574 1.00 46.19 188 ARG A O 1
ATOM 1413 N N . VAL A 1 189 ? -54.764 -3.892 36.795 1.00 46.41 189 VAL A N 1
ATOM 1414 C CA . VAL A 1 189 ? -56.062 -4.540 37.033 1.00 46.41 189 VAL A CA 1
ATOM 1415 C C . VAL A 1 189 ? -56.873 -3.579 37.900 1.00 46.41 189 VAL A C 1
ATOM 1417 O O . VAL A 1 189 ? -56.777 -3.590 39.124 1.00 46.41 189 VAL A O 1
ATOM 1420 N N . LYS A 1 190 ? -57.642 -2.694 37.260 1.00 39.53 190 LYS A N 1
ATOM 1421 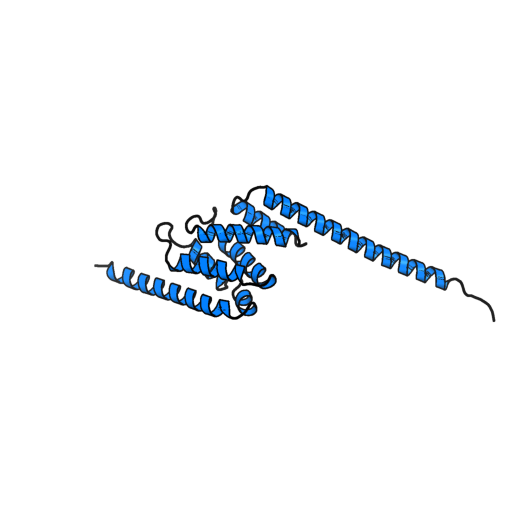C CA . LYS A 1 190 ? -58.775 -2.026 37.908 1.00 39.53 190 LYS A CA 1
ATOM 1422 C C . LYS A 1 190 ? -60.044 -2.655 37.349 1.00 39.53 190 LYS A C 1
ATOM 1424 O O . LYS A 1 190 ? -60.271 -2.601 36.146 1.00 39.53 190 LYS A O 1
ATOM 1429 N N . LYS A 1 191 ? -60.809 -3.275 38.251 1.00 37.81 191 LYS A N 1
ATOM 1430 C CA . LYS A 1 191 ? -62.194 -3.714 38.051 1.00 37.81 191 LYS A CA 1
ATOM 1431 C C . LYS A 1 191 ? -63.027 -2.571 37.461 1.00 37.81 191 LYS A C 1
ATOM 1433 O O . LYS A 1 191 ? -63.033 -1.495 38.057 1.00 37.81 191 LYS A O 1
ATOM 1438 N N . CYS A 1 192 ? -63.704 -2.845 36.352 1.00 36.84 192 CYS A N 1
ATOM 1439 C CA . CYS A 1 192 ? -65.157 -2.786 36.172 1.00 36.84 192 CYS A CA 1
ATOM 1440 C C . CYS A 1 192 ? -65.500 -3.710 35.002 1.00 36.84 192 CYS A C 1
ATOM 1442 O O . CYS A 1 192 ? -64.788 -3.620 33.978 1.00 36.84 192 CYS A O 1
#

Secondary structure (DSSP, 8-state):
--SHHHHHHHHHHHHHHHHHHHHHHHHHTS-HHHHHHT-STTSHHHHHHHHHHSS-TT---HHHHHHHHHHHHHHHHS-HHHHHHHHHHHHHHHSSS-SS---S-HHHHHHHHHHHHHHHHHHHHS--HHHHHHHHHHHHHTT--HHHHHHHHHHHHHHHHHHHHHHHHHHHHHHHHHHHHHHHTTS-----

Sequence (192 aa):
MGQAGHATGTMKRAEAVSNAVRTFWNLSHSSDVVRHAMAGIDGPIAALVRLVTGSNPQIASKAAIGAASLLSTLIHQSEDEAKRAIIDTIIIAVQPDAREPPSQVPSFVALLREAAFEKLHTAGKGTSQPDLDMAVTFARWLKLGVGPIGDATKRFKAGKEERNRKLEAIFKFEATGRAGFCHEARGRVKKC